Protein AF-A0A261Y678-F1 (afdb_monomer_lite)

pLDDT: mean 72.82, std 16.95, range [37.84, 97.88]

Secondary structure (DSSP, 8-state):
------PPP-------S--------------TTGGG-------------TTS-HHHHHHHHHHHHHHHHHHHHS------------PPPTT--HHHHHHHHHHHHHHHHHHHHHHHS-HHHHHHHHHHHHHHHHHHHHHHHHHHHHTT-GGG------TT-S---PPP---PPP-SS----HHHHHHHHHHHTSS---------THHHHHHHHHHHHHHHHHHS-HHHHHHHHHHHHHHHHHHHHHHHHHHHHTT--SS--

Structure (mmCIF, N/CA/C/O backbone):
data_AF-A0A261Y678-F1
#
_entry.id   AF-A0A261Y678-F1
#
loop_
_atom_site.group_PDB
_atom_site.id
_atom_site.type_symbol
_atom_site.label_atom_id
_atom_site.label_alt_id
_atom_site.label_comp_id
_atom_site.label_asym_id
_atom_site.label_entity_id
_atom_site.label_seq_id
_atom_site.pdbx_PDB_ins_code
_atom_site.Cartn_x
_atom_site.Cartn_y
_atom_site.Cartn_z
_atom_site.occupancy
_atom_site.B_iso_or_equiv
_atom_site.auth_seq_id
_atom_site.auth_comp_id
_atom_site.auth_asym_id
_atom_site.auth_atom_id
_atom_site.pdbx_PDB_model_num
ATOM 1 N N . MET A 1 1 ? 50.764 5.837 34.812 1.00 48.56 1 MET A N 1
ATOM 2 C CA . MET A 1 1 ? 49.370 6.069 34.380 1.00 48.56 1 MET A CA 1
ATOM 3 C C . MET A 1 1 ? 49.358 6.025 32.864 1.00 48.56 1 MET A C 1
ATOM 5 O O . MET A 1 1 ? 49.834 6.955 32.230 1.00 48.56 1 MET A O 1
ATOM 9 N N . SER A 1 2 ? 48.964 4.885 32.302 1.00 45.22 2 SER A N 1
ATOM 10 C CA . SER A 1 2 ? 49.090 4.592 30.871 1.00 45.22 2 SER A CA 1
ATOM 11 C C . SER A 1 2 ? 47.796 4.972 30.156 1.00 45.22 2 SER A C 1
ATOM 13 O O . SER A 1 2 ? 46.748 4.384 30.416 1.00 45.22 2 SER A O 1
ATOM 15 N N . HIS A 1 3 ? 47.854 5.981 29.288 1.00 50.38 3 HIS A N 1
ATOM 16 C CA . HIS A 1 3 ? 46.713 6.416 28.487 1.00 50.38 3 HIS A CA 1
ATOM 17 C C . HIS A 1 3 ? 46.621 5.574 27.212 1.00 50.38 3 HIS A C 1
ATOM 19 O O . HIS A 1 3 ? 47.388 5.761 26.271 1.00 50.38 3 HIS A O 1
ATOM 25 N N . HIS A 1 4 ? 45.673 4.640 27.182 1.00 51.22 4 HIS A N 1
ATOM 26 C CA . HIS A 1 4 ? 45.323 3.895 25.977 1.00 51.22 4 HIS A CA 1
ATOM 27 C C . HIS A 1 4 ? 44.321 4.709 25.147 1.00 51.22 4 HIS A C 1
ATOM 29 O O . HIS A 1 4 ? 43.148 4.823 25.503 1.00 51.22 4 HIS A O 1
ATOM 35 N N . LEU A 1 5 ? 44.799 5.298 24.046 1.00 60.78 5 LEU A N 1
ATOM 36 C CA . LEU A 1 5 ? 43.961 5.912 23.016 1.00 60.78 5 LEU A CA 1
ATOM 37 C C . LEU A 1 5 ? 43.209 4.811 22.257 1.00 60.78 5 LEU A C 1
ATOM 39 O O . LEU A 1 5 ? 43.816 3.976 21.590 1.00 60.78 5 LEU A O 1
ATOM 43 N N . THR A 1 6 ? 41.882 4.821 22.336 1.00 57.56 6 THR A N 1
ATOM 44 C CA . THR A 1 6 ? 41.013 3.963 21.527 1.00 57.56 6 THR A CA 1
ATOM 45 C C . THR A 1 6 ? 40.619 4.717 20.257 1.00 57.56 6 THR A C 1
ATOM 47 O O . THR A 1 6 ? 39.826 5.656 20.291 1.00 57.56 6 THR A O 1
ATOM 50 N N . MET A 1 7 ? 41.198 4.334 19.114 1.00 56.28 7 MET A N 1
ATOM 51 C CA . MET A 1 7 ? 40.733 4.809 17.809 1.00 56.28 7 MET A CA 1
ATOM 52 C C . MET A 1 7 ? 39.457 4.063 17.419 1.00 56.28 7 MET A C 1
ATOM 54 O O . MET A 1 7 ? 39.444 2.840 17.302 1.00 56.28 7 MET A O 1
ATOM 58 N N . THR A 1 8 ? 38.382 4.815 17.207 1.00 62.81 8 THR A N 1
ATOM 59 C CA . THR A 1 8 ? 37.129 4.314 16.639 1.00 62.81 8 THR A CA 1
ATOM 60 C C . THR A 1 8 ? 37.193 4.420 15.111 1.00 62.81 8 THR A C 1
ATOM 62 O O . THR A 1 8 ? 37.472 5.502 14.593 1.00 62.81 8 THR A O 1
ATOM 65 N N . PRO A 1 9 ? 36.961 3.331 14.354 1.00 60.12 9 PRO A N 1
ATOM 66 C CA . PRO A 1 9 ? 36.969 3.395 12.899 1.00 60.12 9 PRO A CA 1
ATOM 67 C C . PRO A 1 9 ? 35.682 4.054 12.387 1.00 60.12 9 PRO A C 1
ATOM 69 O O . PRO A 1 9 ? 34.566 3.615 12.670 1.00 60.12 9 PRO A O 1
ATOM 72 N N . GLN A 1 10 ? 35.851 5.124 11.616 1.00 59.84 10 GLN A N 1
ATOM 73 C CA . GLN A 1 10 ? 34.780 5.867 10.964 1.00 59.84 10 GLN A CA 1
ATOM 74 C C . GLN A 1 10 ? 34.391 5.163 9.655 1.00 59.84 10 GLN A C 1
ATOM 76 O O . GLN A 1 10 ? 35.185 5.082 8.721 1.00 59.84 10 GLN A O 1
ATOM 81 N N . LEU A 1 11 ? 33.170 4.624 9.593 1.00 56.47 11 LEU A N 1
ATOM 82 C CA . LEU A 1 11 ? 32.655 3.936 8.404 1.00 56.47 11 LEU A CA 1
ATOM 83 C C . LEU A 1 11 ? 32.330 4.927 7.267 1.00 56.47 11 LEU A C 1
ATOM 85 O O . LEU A 1 11 ? 31.726 5.974 7.528 1.00 56.47 11 LEU A O 1
ATOM 89 N N . PRO A 1 12 ? 32.657 4.596 6.002 1.00 57.16 12 PRO A N 1
ATOM 90 C CA . PRO A 1 12 ? 32.378 5.454 4.857 1.00 57.16 12 PRO A CA 1
ATOM 91 C C . PRO A 1 12 ? 30.881 5.495 4.521 1.00 57.16 12 PRO A C 1
ATOM 93 O O . PRO A 1 12 ? 30.232 4.490 4.228 1.00 57.16 12 PRO A O 1
ATOM 96 N N . SER A 1 13 ? 30.332 6.705 4.518 1.00 60.12 13 SER A N 1
ATOM 97 C CA . SER A 1 13 ? 28.948 7.034 4.189 1.00 60.12 13 SER A CA 1
ATOM 98 C C . SER A 1 13 ? 28.743 7.203 2.680 1.00 60.12 13 SER A C 1
ATOM 100 O O . SER A 1 13 ? 28.413 8.290 2.221 1.00 60.12 13 SER A O 1
ATOM 102 N N . ASN A 1 14 ? 28.929 6.156 1.869 1.00 59.00 14 ASN A N 1
ATOM 103 C CA . ASN A 1 14 ? 28.540 6.243 0.452 1.00 59.00 14 ASN A CA 1
ATOM 104 C C . ASN A 1 14 ? 28.327 4.880 -0.225 1.00 59.00 14 ASN A C 1
ATOM 106 O O . ASN A 1 14 ? 29.131 4.425 -1.028 1.00 59.00 14 ASN A O 1
ATOM 110 N N . ILE A 1 15 ? 27.188 4.242 0.055 1.00 52.12 15 ILE A N 1
ATOM 111 C CA . ILE A 1 15 ? 26.684 3.103 -0.731 1.00 52.12 15 ILE A CA 1
ATOM 112 C C . ILE A 1 15 ? 25.208 3.376 -1.047 1.00 52.12 15 ILE A C 1
ATOM 114 O O . ILE A 1 15 ? 24.303 2.912 -0.362 1.00 52.12 15 ILE A O 1
ATOM 118 N N . SER A 1 16 ? 24.938 4.228 -2.041 1.00 52.03 16 SER A N 1
ATOM 119 C CA . SER A 1 16 ? 23.560 4.515 -2.483 1.00 52.03 16 SER A CA 1
ATOM 120 C C . SER A 1 16 ? 23.440 4.793 -3.989 1.00 52.03 16 SER A C 1
ATOM 122 O O . SER A 1 16 ? 22.543 5.535 -4.398 1.00 52.03 16 SER A O 1
ATOM 124 N N . GLN A 1 17 ? 24.315 4.236 -4.835 1.00 51.34 17 GLN A N 1
ATOM 125 C CA . GLN A 1 17 ? 24.257 4.520 -6.281 1.00 51.34 17 GLN A CA 1
ATOM 126 C C . GLN A 1 17 ? 24.159 3.320 -7.228 1.00 51.34 17 GLN A C 1
ATOM 128 O O . GLN A 1 17 ? 24.017 3.540 -8.425 1.00 51.34 17 GLN A O 1
ATOM 133 N N . TYR A 1 18 ? 24.074 2.080 -6.743 1.00 54.44 18 TYR A N 1
ATOM 134 C CA . TYR A 1 18 ? 23.869 0.933 -7.634 1.00 54.44 18 TYR A CA 1
ATOM 135 C C . TYR A 1 18 ? 22.775 0.003 -7.112 1.00 54.44 18 TYR A C 1
ATOM 137 O O . TYR A 1 18 ? 23.016 -0.873 -6.293 1.00 54.44 18 TYR A O 1
ATOM 145 N N . LEU A 1 19 ? 21.549 0.202 -7.603 1.00 48.16 19 LEU A N 1
ATOM 146 C CA . LEU A 1 19 ? 20.495 -0.813 -7.557 1.00 48.16 19 LEU A CA 1
ATOM 147 C C . LEU A 1 19 ? 19.961 -1.029 -8.978 1.00 48.16 19 LEU A C 1
ATOM 149 O O . LEU A 1 19 ? 19.425 -0.086 -9.572 1.00 48.16 19 LEU A O 1
ATOM 153 N N . PRO A 1 20 ? 20.078 -2.241 -9.544 1.00 53.91 20 PRO A N 1
ATOM 154 C CA . PRO A 1 20 ? 19.487 -2.560 -10.833 1.00 53.91 20 PRO A CA 1
ATOM 155 C C . PRO A 1 20 ? 17.956 -2.656 -10.733 1.00 53.91 20 PRO A C 1
ATOM 157 O O . PRO A 1 20 ? 17.383 -3.204 -9.792 1.00 53.91 20 PRO A O 1
ATOM 160 N N . ALA A 1 21 ? 17.270 -2.131 -11.749 1.00 54.94 21 ALA A N 1
ATOM 161 C CA . ALA A 1 21 ? 15.818 -2.186 -11.870 1.00 54.94 21 ALA A CA 1
ATOM 162 C C . ALA A 1 21 ? 15.333 -3.632 -12.093 1.00 54.94 21 ALA A C 1
ATOM 164 O O . ALA A 1 21 ? 15.370 -4.151 -13.212 1.00 54.94 21 ALA A O 1
ATOM 165 N N . ARG A 1 22 ? 14.828 -4.282 -11.037 1.00 48.97 22 ARG A N 1
ATOM 166 C CA . ARG A 1 22 ? 14.197 -5.605 -11.136 1.00 48.97 22 ARG A CA 1
ATOM 167 C C . ARG A 1 22 ? 12.845 -5.549 -11.842 1.00 48.97 22 ARG A C 1
ATOM 169 O O . ARG A 1 22 ? 11.916 -4.839 -11.452 1.00 48.97 22 ARG A O 1
ATOM 176 N N . LYS A 1 23 ? 12.741 -6.356 -12.898 1.00 52.62 23 LYS A N 1
ATOM 177 C CA . LYS A 1 23 ? 11.506 -6.685 -13.611 1.00 52.62 23 LYS A CA 1
ATOM 178 C C . LYS A 1 23 ? 10.582 -7.439 -12.651 1.00 52.62 23 LYS A C 1
ATOM 180 O O . LYS A 1 23 ? 10.912 -8.530 -12.210 1.00 52.62 23 LYS A O 1
ATOM 185 N N . ARG A 1 24 ? 9.406 -6.877 -12.375 1.00 45.16 24 ARG A N 1
ATOM 186 C CA . ARG A 1 24 ? 8.291 -7.604 -11.758 1.00 45.16 24 ARG A CA 1
ATOM 187 C C . ARG A 1 24 ? 7.809 -8.689 -12.728 1.00 45.16 24 ARG A C 1
ATOM 189 O O . ARG A 1 24 ? 7.097 -8.376 -13.680 1.00 45.16 24 ARG A O 1
ATOM 196 N N . SER A 1 25 ? 8.203 -9.939 -12.508 1.00 45.47 25 SER A N 1
ATOM 197 C CA . SER A 1 25 ? 7.480 -11.105 -13.014 1.00 45.47 25 SER A CA 1
ATOM 198 C C . SER A 1 25 ? 6.186 -11.222 -12.207 1.00 45.47 25 SER A C 1
ATOM 200 O O . SER A 1 25 ? 6.165 -11.648 -11.057 1.00 45.47 25 SER A O 1
ATOM 202 N N . GLY A 1 26 ? 5.093 -10.732 -12.788 1.00 45.06 26 GLY A N 1
ATOM 203 C CA . GLY A 1 26 ? 3.760 -10.918 -12.235 1.00 45.06 26 GLY A CA 1
ATOM 204 C C . GLY A 1 26 ? 3.298 -12.349 -12.473 1.00 45.06 26 GLY A C 1
ATOM 205 O O . GLY A 1 26 ? 2.701 -12.624 -13.506 1.00 45.06 26 GLY A O 1
ATOM 206 N N . LEU A 1 27 ? 3.547 -13.239 -11.514 1.00 44.06 27 LEU A N 1
ATOM 207 C CA . LEU A 1 27 ? 2.652 -14.368 -11.279 1.00 44.06 27 LEU A CA 1
ATOM 208 C C . LEU A 1 27 ? 1.418 -13.798 -10.581 1.00 44.06 27 LEU A C 1
ATOM 210 O O . LEU A 1 27 ? 1.431 -13.449 -9.400 1.00 44.06 27 LEU A O 1
ATOM 214 N N . ILE A 1 28 ? 0.381 -13.583 -11.383 1.00 49.12 28 ILE A N 1
ATOM 215 C CA . ILE A 1 28 ? -0.939 -13.177 -10.927 1.00 49.12 28 ILE A CA 1
ATOM 216 C C . ILE A 1 28 ? -1.566 -14.431 -10.317 1.00 49.12 28 ILE A C 1
ATOM 218 O O . ILE A 1 28 ? -2.063 -15.285 -11.045 1.00 49.12 28 ILE A O 1
ATOM 222 N N . ASN A 1 29 ? -1.538 -14.552 -8.989 1.00 48.31 29 ASN A N 1
ATOM 223 C CA . ASN A 1 29 ? -2.485 -15.420 -8.298 1.00 48.31 29 ASN A CA 1
ATOM 224 C C . ASN A 1 29 ? -3.867 -14.786 -8.475 1.00 48.31 29 ASN A C 1
ATOM 226 O O . ASN A 1 29 ? -4.210 -13.800 -7.822 1.00 48.31 29 ASN A O 1
ATOM 230 N N . VAL A 1 30 ? -4.606 -15.296 -9.458 1.00 49.00 30 VAL A N 1
ATOM 231 C CA . VAL A 1 30 ? -6.008 -14.963 -9.685 1.00 49.00 30 VAL A CA 1
ATOM 232 C C . VAL A 1 30 ? -6.797 -15.676 -8.596 1.00 49.00 30 VAL A C 1
ATOM 234 O O . VAL A 1 30 ? -7.039 -16.874 -8.688 1.00 49.00 30 VAL A O 1
ATOM 237 N N . ASP A 1 31 ? -7.177 -14.945 -7.550 1.00 49.53 31 ASP A N 1
ATOM 238 C CA . ASP A 1 31 ? -8.191 -15.409 -6.607 1.00 49.53 31 ASP A CA 1
ATOM 239 C C . ASP A 1 31 ? -9.485 -15.714 -7.389 1.00 49.53 31 ASP A C 1
ATOM 241 O O . ASP A 1 31 ? -10.075 -14.787 -7.960 1.00 49.53 31 ASP A O 1
ATOM 245 N N . PRO A 1 32 ? -9.999 -16.960 -7.397 1.00 56.69 32 PRO A N 1
ATOM 246 C CA . PRO A 1 32 ? -11.231 -17.298 -8.118 1.00 56.69 32 PRO A CA 1
ATOM 247 C C . PRO A 1 32 ? -12.484 -16.619 -7.528 1.00 56.69 32 PRO A C 1
ATOM 249 O O . PRO A 1 32 ? -13.538 -16.614 -8.154 1.00 56.69 32 PRO A O 1
ATOM 252 N N . ASN A 1 33 ? -12.368 -15.967 -6.363 1.00 48.25 33 ASN A N 1
ATOM 253 C CA . ASN A 1 33 ? -13.437 -15.187 -5.730 1.00 48.25 33 ASN A CA 1
ATOM 254 C C . ASN A 1 33 ? -13.364 -13.667 -5.985 1.00 48.25 33 ASN A C 1
ATOM 256 O O . ASN A 1 33 ? -14.245 -12.926 -5.542 1.00 48.25 33 ASN A O 1
ATOM 260 N N . ALA A 1 34 ? -12.363 -13.167 -6.720 1.00 46.09 34 ALA A N 1
ATOM 261 C CA . ALA A 1 34 ? -12.279 -11.743 -7.073 1.00 46.09 34 ALA A CA 1
ATOM 262 C C . ALA A 1 34 ? -13.207 -11.343 -8.243 1.00 46.09 34 ALA A C 1
ATOM 264 O O . ALA A 1 34 ? -13.416 -10.153 -8.490 1.00 46.09 34 ALA A O 1
ATOM 265 N N . ALA A 1 35 ? -13.820 -12.315 -8.928 1.00 46.62 35 ALA A N 1
ATOM 266 C CA . ALA A 1 35 ? -14.634 -12.110 -10.129 1.00 46.62 35 ALA A CA 1
ATOM 267 C C . ALA A 1 35 ? -16.015 -11.455 -9.897 1.00 46.62 35 ALA A C 1
ATOM 269 O O . ALA A 1 35 ? -16.720 -11.179 -10.861 1.00 46.62 35 ALA A O 1
ATOM 270 N N . GLN A 1 36 ? -16.423 -11.155 -8.655 1.00 49.84 36 GLN A N 1
ATOM 271 C CA . GLN A 1 36 ? -17.771 -10.620 -8.378 1.00 49.84 36 GLN A CA 1
ATOM 272 C C . GLN A 1 36 ? -17.831 -9.152 -7.914 1.00 49.84 36 GLN A C 1
ATOM 274 O O . GLN A 1 36 ? -18.905 -8.667 -7.555 1.00 49.84 36 GLN A O 1
ATOM 279 N N . LYS A 1 37 ? -16.722 -8.392 -7.920 1.00 47.94 37 LYS A N 1
ATOM 280 C CA . LYS A 1 37 ? -16.728 -6.986 -7.442 1.00 47.94 37 LYS A CA 1
ATOM 281 C C . LYS A 1 37 ? -16.141 -5.941 -8.389 1.00 47.94 37 LYS A C 1
ATOM 283 O O . LYS A 1 37 ? -15.769 -4.857 -7.949 1.00 47.94 37 LYS A O 1
ATOM 288 N N . THR A 1 38 ? -16.198 -6.180 -9.693 1.00 46.47 38 THR A N 1
ATOM 289 C CA . THR A 1 38 ? -16.230 -5.090 -10.678 1.00 46.47 38 THR A CA 1
ATOM 290 C C . THR A 1 38 ? -17.615 -5.011 -11.307 1.00 46.47 38 THR A C 1
ATOM 292 O O . THR A 1 38 ? -17.773 -5.166 -12.512 1.00 46.47 38 THR A O 1
ATOM 295 N N . LYS A 1 39 ? -18.629 -4.662 -10.503 1.00 46.31 39 LYS A N 1
ATOM 296 C CA . LYS A 1 39 ? -19.674 -3.769 -11.021 1.00 46.31 39 LYS A CA 1
ATOM 297 C C . LYS A 1 39 ? -18.998 -2.418 -11.257 1.00 46.31 39 LYS A C 1
ATOM 299 O O . LYS A 1 39 ? -19.110 -1.496 -10.447 1.00 46.31 39 LYS A O 1
ATOM 304 N N . ALA A 1 40 ? -18.206 -2.349 -12.331 1.00 43.53 40 ALA A N 1
ATOM 305 C CA . ALA A 1 40 ? -18.013 -1.107 -13.046 1.00 43.53 40 ALA A CA 1
ATOM 306 C C . ALA A 1 40 ? -19.430 -0.601 -13.279 1.00 43.53 40 ALA A C 1
ATOM 308 O O . ALA A 1 40 ? -20.277 -1.311 -13.813 1.00 43.53 40 ALA A O 1
ATOM 309 N N . GLN A 1 41 ? -19.729 0.532 -12.663 1.00 49.59 41 GLN A N 1
ATOM 310 C CA . GLN A 1 41 ? -21.029 1.139 -12.798 1.00 49.59 41 GLN A CA 1
ATOM 311 C C . GLN A 1 41 ? -21.193 1.421 -14.288 1.00 49.59 41 GLN A C 1
ATOM 313 O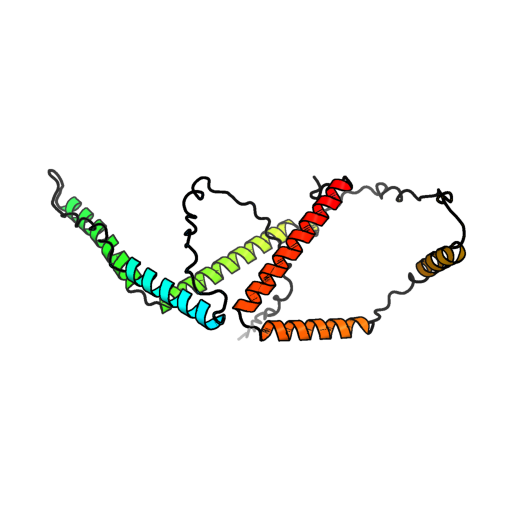 O . GLN A 1 41 ? -20.451 2.246 -14.822 1.00 49.59 41 GLN A O 1
ATOM 318 N N . ASP A 1 42 ? -22.135 0.731 -14.925 1.00 47.59 42 ASP A N 1
ATOM 319 C CA . ASP A 1 42 ? -22.816 1.201 -16.124 1.00 47.59 42 ASP A CA 1
ATOM 320 C C . ASP A 1 42 ? -23.431 2.559 -15.768 1.00 47.59 42 ASP A C 1
ATOM 322 O O . ASP A 1 42 ? -24.576 2.688 -15.336 1.00 47.59 42 ASP A O 1
ATOM 326 N N . LEU A 1 43 ? -22.595 3.593 -15.799 1.00 57.72 43 LEU A N 1
ATOM 327 C CA . LEU A 1 43 ? -23.020 4.971 -15.727 1.00 57.72 43 LEU A CA 1
ATOM 328 C C . LEU A 1 43 ? -23.483 5.286 -17.136 1.00 57.72 43 LEU A C 1
ATOM 330 O O . LEU A 1 43 ? -22.665 5.518 -18.026 1.00 57.72 43 LEU A O 1
ATOM 334 N N . ALA A 1 44 ? -24.800 5.252 -17.330 1.00 58.72 44 ALA A N 1
ATOM 335 C CA . ALA A 1 44 ? -25.416 5.843 -18.503 1.00 58.72 44 ALA A CA 1
ATOM 336 C C . ALA A 1 44 ? -24.790 7.236 -18.717 1.00 58.72 44 ALA A C 1
ATOM 338 O O . ALA A 1 44 ? -24.687 8.006 -17.751 1.00 58.72 44 ALA A O 1
ATOM 339 N N . PRO A 1 45 ? -24.298 7.552 -19.926 1.00 57.66 45 PRO A N 1
ATOM 340 C CA . PRO A 1 45 ? -23.677 8.838 -20.181 1.00 57.66 45 PRO A CA 1
ATOM 341 C C . PRO A 1 45 ? -24.705 9.930 -19.894 1.00 57.66 45 PRO A C 1
ATOM 343 O O . PRO A 1 45 ? -25.762 9.973 -20.519 1.00 57.66 45 PRO A O 1
ATOM 346 N N . VAL A 1 46 ? -24.397 10.813 -18.942 1.00 58.91 46 VAL A N 1
ATOM 347 C CA . VAL A 1 46 ? -25.175 12.037 -18.749 1.00 58.91 46 VAL A CA 1
ATOM 348 C C . VAL A 1 46 ? -25.112 12.787 -20.074 1.00 58.91 46 VAL A C 1
ATOM 350 O O . VAL A 1 46 ? -24.018 13.065 -20.575 1.00 58.91 46 VAL A O 1
ATOM 353 N N . SER A 1 47 ? -26.276 13.049 -20.668 1.00 66.31 47 SER A N 1
ATOM 354 C CA . SER A 1 47 ? -26.447 13.694 -21.970 1.00 66.31 47 SER A CA 1
ATOM 355 C C . SER A 1 47 ? -26.077 15.177 -21.896 1.00 66.31 47 SER A C 1
ATOM 357 O O . SER A 1 47 ? -26.907 16.059 -22.083 1.00 66.31 47 SER A O 1
ATOM 359 N N . VAL A 1 48 ? -24.820 15.474 -21.578 1.00 67.94 48 VAL A N 1
ATOM 360 C CA . VAL A 1 48 ? -24.268 16.816 -21.734 1.00 67.94 48 VAL A CA 1
ATOM 361 C C . VAL A 1 48 ? -23.920 16.958 -23.209 1.00 67.94 48 VAL A C 1
ATOM 363 O O . VAL A 1 48 ? -23.166 16.130 -23.743 1.00 67.94 48 VAL A O 1
ATOM 366 N N . SER A 1 49 ? -24.503 17.968 -23.861 1.00 76.81 49 SER A N 1
ATOM 367 C CA . SER A 1 49 ? -24.322 18.256 -25.285 1.00 76.81 49 SER A CA 1
ATOM 368 C C . SER A 1 49 ? -22.845 18.136 -25.677 1.00 76.81 49 SER A C 1
ATOM 370 O O . SER A 1 49 ? -21.941 18.556 -24.947 1.00 76.81 49 SER A O 1
ATOM 372 N N . ARG A 1 50 ? -22.574 17.500 -26.826 1.00 75.69 50 ARG A N 1
ATOM 373 C CA . ARG A 1 50 ? -21.191 17.314 -27.310 1.00 75.69 50 ARG A CA 1
ATOM 374 C C . ARG A 1 50 ? -20.466 18.644 -27.533 1.00 75.69 50 ARG A C 1
ATOM 376 O O . ARG A 1 50 ? -19.241 18.646 -27.509 1.00 75.69 50 ARG A O 1
ATOM 383 N N . ASP A 1 51 ? -21.242 19.712 -27.670 1.00 84.50 51 ASP A N 1
ATOM 384 C CA . ASP A 1 51 ? -20.827 21.081 -27.946 1.00 84.50 51 ASP A CA 1
ATOM 385 C C . ASP A 1 51 ? -20.472 21.900 -26.689 1.00 84.50 51 ASP A C 1
ATOM 387 O O . ASP A 1 51 ? -20.024 23.038 -26.769 1.00 84.50 51 ASP A O 1
ATOM 391 N N . ALA A 1 52 ? -20.647 21.336 -25.489 1.00 85.12 52 ALA A N 1
ATOM 392 C CA . ALA A 1 52 ? -20.250 22.028 -24.271 1.00 85.12 52 ALA A CA 1
ATOM 393 C C . ALA A 1 52 ? -18.712 22.056 -24.112 1.00 85.12 52 ALA A C 1
ATOM 395 O O . ALA A 1 52 ? -18.045 21.031 -24.320 1.00 85.12 52 ALA A O 1
ATOM 396 N N . PRO A 1 53 ? -18.126 23.183 -23.664 1.00 89.50 53 PRO A N 1
ATOM 397 C CA . PRO A 1 53 ? -16.694 23.277 -23.416 1.00 89.50 53 PRO A CA 1
ATOM 398 C C . PRO A 1 53 ? -16.258 22.258 -22.358 1.00 89.50 53 PRO A C 1
ATOM 400 O O . PRO A 1 53 ? -16.954 22.000 -21.374 1.00 89.50 53 PRO A O 1
ATOM 403 N N . ARG A 1 54 ? -15.073 21.669 -22.553 1.00 80.75 54 ARG A N 1
ATOM 404 C CA . ARG A 1 54 ? -14.599 20.516 -21.769 1.00 80.75 54 ARG A CA 1
ATOM 405 C C . ARG A 1 54 ? -14.621 20.750 -20.255 1.00 80.75 54 ARG A C 1
ATOM 407 O O . ARG A 1 54 ? -15.071 19.877 -19.522 1.00 80.75 54 ARG A O 1
ATOM 414 N N . GLY A 1 55 ? -14.217 21.940 -19.801 1.00 84.56 55 GLY A N 1
ATOM 415 C CA . GLY A 1 55 ? -14.230 22.292 -18.377 1.00 84.56 55 GLY A CA 1
ATOM 416 C C . GLY A 1 55 ? -15.632 22.291 -17.759 1.00 84.56 55 GLY A C 1
ATOM 417 O O . GLY A 1 55 ? -15.800 21.870 -16.619 1.00 84.56 55 GLY A O 1
ATOM 418 N N . PHE A 1 56 ? -16.654 22.678 -18.527 1.00 88.12 56 PHE A N 1
ATOM 419 C CA . PHE A 1 56 ? -18.045 22.637 -18.075 1.00 88.12 56 PHE A CA 1
ATOM 420 C C . PHE A 1 56 ? -18.562 21.197 -17.963 1.00 88.12 56 PHE A C 1
ATOM 422 O O . PHE A 1 56 ? -19.233 20.849 -16.994 1.00 88.12 56 PHE A O 1
ATOM 429 N N . ARG A 1 57 ? -18.190 20.323 -18.910 1.00 86.19 57 ARG A N 1
ATOM 430 C CA . ARG A 1 57 ? -18.551 18.894 -18.867 1.00 86.19 57 ARG A CA 1
ATOM 431 C C . ARG A 1 57 ? -17.933 18.197 -17.656 1.00 86.19 57 ARG A C 1
ATOM 433 O O . ARG A 1 57 ? -18.631 17.451 -16.972 1.00 86.19 57 ARG A O 1
ATOM 440 N N . ASP A 1 58 ? -16.666 18.484 -17.363 1.00 83.75 58 ASP A N 1
ATOM 441 C CA . ASP A 1 58 ? -15.966 17.938 -16.195 1.00 83.75 58 ASP A CA 1
ATOM 442 C C . ASP A 1 58 ? -16.597 18.438 -14.883 1.00 83.75 58 ASP A C 1
ATOM 444 O O . ASP A 1 58 ? -16.7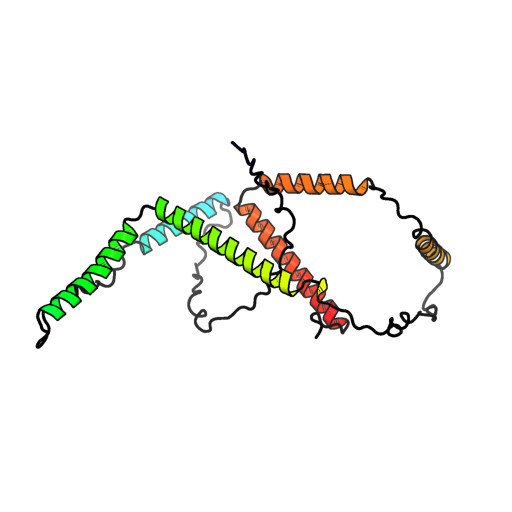99 17.659 -13.949 1.00 83.75 58 ASP A O 1
ATOM 448 N N . LEU A 1 59 ? -16.987 19.716 -14.822 1.00 89.94 59 LEU A N 1
ATOM 449 C CA . LEU A 1 59 ? -17.658 20.297 -13.658 1.00 89.94 59 LEU A CA 1
ATOM 450 C C . LEU A 1 59 ? -19.035 19.663 -13.404 1.00 89.94 59 LEU A C 1
ATOM 452 O O . LEU A 1 59 ? -19.326 19.279 -12.271 1.00 89.94 59 LEU A O 1
ATOM 456 N N . MET A 1 60 ? -19.845 19.466 -14.448 1.00 90.25 60 MET A N 1
ATOM 457 C CA . MET A 1 60 ? -21.142 18.784 -14.341 1.00 90.25 60 MET A CA 1
ATOM 458 C C . MET A 1 60 ? -20.988 17.320 -13.894 1.00 90.25 60 MET A C 1
ATOM 460 O O . MET A 1 60 ? -21.766 16.816 -13.080 1.00 90.25 60 MET A O 1
ATOM 464 N N . GLN A 1 61 ? -19.950 16.621 -14.361 1.00 88.25 61 GLN A N 1
ATOM 465 C CA . GLN A 1 61 ? -19.643 15.267 -13.885 1.00 88.25 61 GLN A CA 1
ATOM 466 C C . GLN A 1 61 ? -19.234 15.256 -12.407 1.00 88.25 61 GLN A C 1
ATOM 468 O O . GLN A 1 61 ? -19.656 14.385 -11.650 1.00 88.25 61 GLN A O 1
ATOM 473 N N . LEU A 1 62 ? -18.450 16.237 -11.957 1.00 85.88 62 LEU A N 1
ATOM 474 C CA . LEU A 1 62 ? -18.080 16.353 -10.546 1.00 85.88 62 LEU A CA 1
ATOM 475 C C . LEU A 1 62 ? -19.289 16.658 -9.653 1.00 85.88 62 LEU A C 1
ATOM 477 O O . LEU A 1 62 ? -19.406 16.054 -8.585 1.00 85.88 62 LEU A O 1
ATOM 481 N N . GLN A 1 63 ? -20.198 17.533 -10.092 1.00 88.12 63 GLN A N 1
ATOM 482 C CA . GLN A 1 63 ? -21.443 17.834 -9.375 1.00 88.12 63 GLN A CA 1
ATOM 483 C C . GLN A 1 63 ? -22.335 16.595 -9.255 1.00 88.12 63 GLN A C 1
ATOM 485 O O . GLN A 1 63 ? -22.708 16.220 -8.145 1.00 88.12 63 GLN A O 1
ATOM 490 N N . THR A 1 64 ? -22.572 15.875 -10.355 1.00 86.50 64 THR A N 1
ATOM 491 C CA . THR A 1 64 ? -23.380 14.640 -10.335 1.00 86.50 64 THR A CA 1
ATOM 492 C C . THR A 1 64 ? -22.762 13.547 -9.455 1.00 86.50 64 THR A C 1
ATOM 494 O O . THR A 1 64 ? -23.472 12.848 -8.728 1.00 86.50 64 THR A O 1
ATOM 497 N N . LEU A 1 65 ? -21.431 13.411 -9.442 1.00 85.25 65 LEU A N 1
ATOM 498 C CA . LEU A 1 65 ? -20.738 12.498 -8.529 1.00 85.25 65 LEU A CA 1
ATOM 499 C C . LEU A 1 65 ? -20.873 12.930 -7.063 1.00 85.25 65 LEU A C 1
ATOM 501 O O . LEU A 1 65 ? -21.028 12.072 -6.189 1.00 85.25 65 LEU A O 1
ATOM 505 N N . ALA A 1 66 ? -20.822 14.233 -6.779 1.00 84.81 66 ALA A N 1
ATOM 506 C CA . ALA A 1 66 ? -21.008 14.772 -5.436 1.00 84.81 66 ALA A CA 1
ATOM 507 C C . ALA A 1 66 ? -22.442 14.549 -4.933 1.00 84.81 66 ALA A C 1
ATOM 509 O O . ALA A 1 66 ? -22.619 14.045 -3.822 1.00 84.81 66 ALA A O 1
ATOM 510 N N . GLU A 1 67 ? -23.450 14.817 -5.762 1.00 85.19 67 GLU A N 1
ATOM 511 C CA . GLU A 1 67 ? -24.864 14.563 -5.465 1.00 85.19 67 GLU A CA 1
ATOM 512 C C . GLU A 1 67 ? -25.130 13.074 -5.246 1.00 85.19 67 GLU A C 1
ATOM 514 O O . GLU A 1 67 ? -25.717 12.686 -4.236 1.00 85.19 67 GLU A O 1
ATOM 519 N N . LYS A 1 68 ? -24.610 12.204 -6.120 1.00 80.94 68 LYS A N 1
ATOM 520 C CA . LYS A 1 68 ? -24.720 10.749 -5.951 1.00 80.94 68 LYS A CA 1
ATOM 521 C C . LYS A 1 68 ? -24.044 10.284 -4.663 1.00 80.94 68 LYS A C 1
ATOM 523 O O . LYS A 1 68 ? -24.566 9.412 -3.969 1.00 80.94 68 LYS A O 1
ATOM 528 N N . LYS A 1 69 ? -22.899 10.870 -4.300 1.00 81.44 69 LYS A N 1
ATOM 529 C CA . LYS A 1 69 ? -22.214 10.575 -3.037 1.00 81.44 69 LYS A CA 1
ATOM 530 C C . LYS A 1 69 ? -23.024 11.050 -1.833 1.00 81.44 69 LYS A C 1
ATOM 532 O O . LYS A 1 69 ? -23.070 10.325 -0.849 1.00 81.44 69 LYS A O 1
ATOM 537 N N . GLN A 1 70 ? -23.686 12.202 -1.905 1.00 79.69 70 GLN A N 1
ATOM 538 C CA . GLN A 1 70 ? -24.596 12.671 -0.857 1.00 79.69 70 GLN A CA 1
ATOM 539 C C . GLN A 1 70 ? -25.840 11.780 -0.745 1.00 79.69 70 GLN A C 1
ATOM 541 O O . GLN A 1 70 ? -26.228 11.412 0.360 1.00 79.69 70 GLN A O 1
ATOM 546 N N . GLN A 1 71 ? -26.411 11.338 -1.867 1.00 77.69 71 GLN A N 1
ATOM 547 C CA . GLN A 1 71 ? -27.534 10.396 -1.891 1.00 77.69 71 GLN A CA 1
ATOM 548 C C . GLN A 1 71 ? -27.149 9.016 -1.337 1.00 77.69 71 GLN A C 1
ATOM 550 O O . GLN A 1 71 ? -27.939 8.401 -0.629 1.00 77.69 71 GLN A O 1
ATOM 555 N N . GLN A 1 72 ? -25.924 8.543 -1.591 1.00 69.12 72 GLN A N 1
ATOM 556 C CA . GLN A 1 72 ? -25.394 7.307 -0.998 1.00 69.12 72 GLN A CA 1
ATOM 557 C C . GLN A 1 72 ? -24.930 7.473 0.456 1.00 69.12 72 GLN A C 1
ATOM 559 O O . GLN A 1 72 ? -24.860 6.485 1.187 1.00 69.12 72 GLN A O 1
ATOM 564 N N . ALA A 1 73 ? -24.591 8.698 0.865 1.00 66.12 73 ALA A N 1
ATOM 565 C CA . ALA A 1 73 ? -24.232 9.056 2.233 1.00 66.12 73 ALA A CA 1
ATOM 566 C C . ALA A 1 73 ? -25.447 9.413 3.099 1.00 66.12 73 ALA A C 1
ATOM 568 O O . ALA A 1 73 ? -25.276 9.542 4.313 1.00 66.12 73 ALA A O 1
ATOM 569 N N . LYS A 1 74 ? -26.666 9.498 2.532 1.00 63.00 74 LYS A N 1
ATOM 570 C CA . LYS A 1 74 ? -27.885 9.333 3.334 1.00 63.00 74 LYS A CA 1
ATOM 571 C C . LYS A 1 74 ? -27.707 8.023 4.100 1.00 63.00 74 LYS A C 1
ATOM 573 O O . LYS A 1 74 ? -27.408 7.005 3.467 1.00 63.00 74 LYS A O 1
ATOM 578 N N . PRO A 1 75 ? -27.760 8.047 5.441 1.00 57.91 75 PRO A N 1
ATOM 579 C CA . PRO A 1 75 ? -27.359 6.912 6.244 1.00 57.91 75 PRO A CA 1
ATOM 580 C C . PRO A 1 75 ? -28.267 5.745 5.880 1.00 57.91 75 PRO A C 1
ATOM 582 O O . PRO A 1 75 ? -29.419 5.692 6.299 1.00 57.91 75 PRO A O 1
ATOM 585 N N . LYS A 1 76 ? -27.750 4.786 5.101 1.00 61.59 76 LYS A N 1
ATOM 586 C CA . LYS A 1 76 ? -28.312 3.440 5.125 1.00 61.59 76 LYS A CA 1
ATOM 587 C C . LYS A 1 76 ? -28.375 3.074 6.607 1.00 61.59 76 LYS A C 1
ATOM 589 O O . LYS A 1 76 ? -27.347 3.277 7.272 1.00 61.59 76 LYS A O 1
ATOM 594 N N . PRO A 1 77 ? -29.523 2.618 7.140 1.00 54.00 77 PRO A N 1
ATOM 595 C CA . PRO A 1 77 ? -29.584 2.176 8.521 1.00 54.00 77 PRO A CA 1
ATOM 596 C C . PRO A 1 77 ? -28.446 1.175 8.677 1.00 54.00 77 PRO A C 1
ATOM 598 O O . PRO A 1 77 ? -28.405 0.149 7.993 1.00 54.00 77 PRO A O 1
ATOM 601 N N . LYS A 1 78 ? -27.425 1.546 9.461 1.00 59.47 78 LYS A N 1
ATOM 602 C CA . LYS A 1 78 ? -26.370 0.598 9.813 1.00 59.47 78 LYS A CA 1
ATOM 603 C C . LYS A 1 78 ? -27.132 -0.594 10.385 1.00 59.47 78 LYS A C 1
ATOM 605 O O . LYS A 1 78 ? -28.037 -0.326 11.178 1.00 59.47 78 LYS A O 1
ATOM 610 N N . PRO A 1 79 ? -26.831 -1.848 9.992 1.00 55.22 79 PRO A N 1
ATOM 611 C CA . PRO A 1 79 ? -27.426 -2.985 10.676 1.00 55.22 79 PRO A CA 1
ATOM 612 C C . PRO A 1 79 ? -27.192 -2.708 12.152 1.00 55.22 79 PRO A C 1
ATOM 614 O O . PRO A 1 79 ? -26.040 -2.480 12.543 1.00 55.22 79 PRO A O 1
ATOM 617 N N . SER A 1 80 ? -28.281 -2.529 12.902 1.00 59.44 80 SER A N 1
ATOM 618 C CA . SER A 1 80 ? -28.236 -2.242 14.325 1.00 59.44 80 SER A CA 1
ATOM 619 C C . SER A 1 80 ? -27.292 -3.285 14.882 1.00 59.44 80 SER A C 1
ATOM 621 O O . SER A 1 80 ? -27.598 -4.477 14.813 1.00 59.44 80 SER A O 1
ATOM 623 N N . LYS A 1 81 ? -26.087 -2.868 15.290 1.00 62.31 81 LYS A N 1
ATOM 624 C CA . LYS A 1 81 ? -25.206 -3.752 16.037 1.00 62.31 81 LYS A CA 1
ATOM 625 C C . LYS A 1 81 ? -26.061 -4.117 17.223 1.00 62.31 81 LYS A C 1
ATOM 627 O O . LYS A 1 81 ? -26.350 -3.229 18.017 1.00 62.31 81 LYS A O 1
ATOM 632 N N . GLN A 1 82 ? -26.573 -5.344 17.213 1.00 61.47 82 GLN A N 1
ATOM 633 C CA . GLN A 1 82 ? -27.416 -5.856 18.269 1.00 61.47 82 GLN A CA 1
ATOM 634 C C . GLN A 1 82 ? -26.647 -5.540 19.539 1.00 61.47 82 GLN A C 1
ATOM 636 O O . GLN A 1 82 ? -25.503 -5.974 19.692 1.00 61.47 82 GLN A O 1
ATOM 641 N N . GLU A 1 83 ? -27.200 -4.653 20.359 1.00 68.56 83 GLU A N 1
ATOM 642 C CA . GLU A 1 83 ? -26.723 -4.493 21.714 1.00 68.56 83 GLU A CA 1
ATOM 643 C C . GLU A 1 83 ? -27.015 -5.841 22.347 1.00 68.56 83 GLU A C 1
ATOM 645 O O . GLU A 1 83 ? -28.147 -6.172 22.686 1.00 68.56 83 GLU A O 1
ATOM 650 N N . THR A 1 84 ? -25.997 -6.686 22.322 1.00 73.69 84 THR A N 1
ATOM 651 C CA . THR A 1 84 ? -25.906 -7.930 23.056 1.00 73.69 84 THR A CA 1
ATOM 652 C C . THR A 1 84 ? -26.285 -7.590 24.482 1.00 73.69 84 THR A C 1
ATOM 654 O O . THR A 1 84 ? -25.540 -6.938 25.213 1.00 73.69 84 THR A O 1
ATOM 657 N N . LYS A 1 85 ? -27.517 -7.939 24.849 1.00 79.38 85 LYS A N 1
ATOM 658 C CA . LYS A 1 85 ? -27.972 -7.822 26.224 1.00 79.38 85 LYS A CA 1
ATOM 659 C C . LYS A 1 85 ? -27.079 -8.753 27.033 1.00 79.38 85 LYS A C 1
ATOM 661 O O . LYS A 1 85 ? -27.110 -9.971 26.855 1.00 79.38 85 LYS A O 1
ATOM 666 N N . LEU A 1 86 ? -26.202 -8.161 27.836 1.00 85.38 86 LEU A N 1
ATOM 667 C CA . LEU A 1 86 ? -25.286 -8.868 28.721 1.00 85.38 86 LEU A CA 1
ATOM 668 C C . LEU A 1 86 ? -26.082 -9.385 29.920 1.00 85.38 86 LEU A C 1
ATOM 670 O O . LEU A 1 86 ? -26.005 -8.854 31.020 1.00 85.38 86 LEU A O 1
ATOM 674 N N . GLU A 1 87 ? -26.894 -10.407 29.673 1.00 93.94 87 GLU A N 1
ATOM 675 C CA . GLU A 1 87 ? -27.641 -11.132 30.695 1.00 93.94 87 GLU A CA 1
ATOM 676 C C . GLU A 1 87 ? -26.849 -12.375 31.117 1.00 93.94 87 GLU A C 1
ATOM 678 O O . GLU A 1 87 ? -26.130 -12.980 30.306 1.00 93.94 87 GLU A O 1
ATOM 683 N N . ILE A 1 88 ? -26.952 -12.739 32.397 1.00 95.25 88 ILE A N 1
ATOM 684 C CA . ILE A 1 88 ? -26.334 -13.947 32.958 1.00 95.25 88 ILE A CA 1
ATOM 685 C C . ILE A 1 88 ? -27.021 -15.159 32.327 1.00 95.25 88 ILE A C 1
ATOM 687 O O . ILE A 1 88 ? -28.247 -15.270 32.353 1.00 95.25 88 ILE A O 1
ATOM 691 N N . ARG A 1 89 ? -26.240 -16.072 31.741 1.00 93.62 89 ARG A N 1
ATOM 692 C CA . ARG A 1 89 ? -26.797 -17.299 31.159 1.00 93.62 89 ARG A CA 1
ATOM 693 C C . ARG A 1 89 ? -27.210 -18.270 32.271 1.00 93.62 89 ARG A C 1
ATOM 695 O O . ARG A 1 89 ? -26.548 -18.321 33.309 1.00 93.62 89 ARG A O 1
ATOM 702 N N . PRO A 1 90 ? -28.264 -19.079 32.069 1.00 96.19 90 PRO A N 1
ATOM 703 C CA . PRO A 1 90 ? -28.648 -20.087 33.051 1.00 96.19 90 PRO A CA 1
ATOM 704 C C . PRO A 1 90 ? -27.481 -21.061 33.280 1.00 96.19 90 PRO A C 1
ATOM 706 O O . PRO A 1 90 ? -26.945 -21.628 32.330 1.00 96.19 90 PRO A O 1
ATOM 709 N N . GLY A 1 91 ? -27.062 -21.215 34.539 1.00 96.31 91 GLY A N 1
ATOM 710 C CA . GLY A 1 91 ? -25.936 -22.074 34.932 1.00 96.31 91 GLY A CA 1
ATOM 711 C C . GLY A 1 91 ? -24.539 -21.444 34.813 1.00 96.31 91 GLY A C 1
ATOM 712 O O . GLY A 1 91 ? -23.554 -22.094 35.160 1.00 96.31 91 GLY A O 1
ATOM 713 N N . GLU A 1 92 ? -24.419 -20.192 34.361 1.00 96.06 92 GLU A N 1
ATOM 714 C CA . GLU A 1 92 ? -23.139 -19.473 34.324 1.00 96.06 92 GLU A CA 1
ATOM 715 C C . GLU A 1 92 ? -22.741 -19.003 35.732 1.00 96.06 92 GLU A C 1
ATOM 717 O O . GLU A 1 92 ? -23.546 -18.436 36.475 1.00 96.06 92 GLU A O 1
ATOM 722 N N . ARG A 1 93 ? -21.477 -19.216 36.120 1.00 97.88 93 ARG A N 1
ATOM 723 C CA . ARG A 1 93 ? -20.944 -18.657 37.371 1.00 97.88 93 ARG A CA 1
ATOM 724 C C . ARG A 1 93 ? -20.703 -17.160 37.190 1.00 97.88 93 ARG A C 1
ATOM 726 O O . ARG A 1 93 ? -20.267 -16.720 36.130 1.00 97.88 93 ARG A O 1
ATOM 733 N N . MET A 1 94 ? -20.861 -16.381 38.260 1.00 95.31 94 MET A N 1
ATOM 734 C CA . MET A 1 94 ? -20.697 -14.919 38.202 1.00 95.31 94 MET A CA 1
ATOM 735 C C . MET A 1 94 ? -19.318 -14.474 37.679 1.00 95.31 94 MET A C 1
ATOM 737 O O . MET A 1 94 ? -19.197 -13.478 36.973 1.00 95.31 94 MET A O 1
ATOM 741 N N . LYS A 1 95 ? -18.267 -15.251 37.975 1.00 97.69 95 LYS A N 1
ATOM 742 C CA . LYS A 1 95 ? -16.908 -15.000 37.475 1.00 97.69 95 LYS A CA 1
ATOM 743 C C . LYS A 1 95 ? -16.811 -15.110 35.948 1.00 97.69 95 LYS A C 1
ATOM 745 O O . LYS A 1 95 ? -16.124 -14.303 35.327 1.00 97.69 95 LYS A O 1
ATOM 750 N N . ASP A 1 96 ? -17.485 -16.092 35.355 1.00 96.94 96 ASP A N 1
ATOM 751 C CA . ASP A 1 96 ? -17.470 -16.308 33.906 1.00 96.94 96 ASP A CA 1
ATOM 752 C C . ASP A 1 96 ? -18.294 -15.236 33.186 1.00 96.94 96 ASP A C 1
ATOM 754 O O . ASP A 1 96 ? -17.853 -14.715 32.159 1.00 96.94 96 ASP A O 1
ATOM 758 N N . PHE A 1 97 ? -19.408 -14.813 33.795 1.00 96.62 97 PHE A N 1
ATOM 759 C CA . PHE A 1 97 ? -20.188 -13.670 33.327 1.00 96.62 97 PHE A CA 1
ATOM 760 C C . PHE A 1 97 ? -19.340 -12.393 33.261 1.00 96.62 97 PHE A C 1
ATOM 762 O O . PHE A 1 97 ? -19.269 -11.768 32.205 1.00 96.62 97 PHE A O 1
ATOM 769 N N . HIS A 1 98 ? -18.631 -12.038 34.341 1.00 96.31 98 HIS A N 1
ATOM 770 C CA . HIS A 1 98 ? -17.746 -10.867 34.337 1.00 96.31 98 HIS A CA 1
ATOM 771 C C . HIS A 1 98 ? -16.671 -10.960 33.250 1.00 96.31 98 HIS A C 1
ATOM 773 O O . HIS A 1 98 ? -16.457 -9.995 32.521 1.00 96.31 98 HIS A O 1
ATOM 779 N N . ARG A 1 99 ? -16.060 -12.139 33.060 1.00 96.62 99 ARG A N 1
ATOM 780 C CA . ARG A 1 99 ? -15.066 -12.335 31.996 1.00 96.62 99 ARG A CA 1
ATOM 781 C C . ARG A 1 99 ? -15.656 -12.072 30.607 1.00 96.62 99 ARG A C 1
ATOM 783 O O . ARG A 1 99 ? -15.024 -11.406 29.793 1.00 96.62 99 ARG A O 1
ATOM 790 N N . ARG A 1 100 ? -16.873 -12.554 30.347 1.00 94.38 100 ARG A N 1
ATOM 791 C CA . ARG A 1 100 ? -17.586 -12.336 29.080 1.00 94.38 100 ARG A CA 1
ATOM 792 C C . ARG A 1 100 ? -17.931 -10.861 28.858 1.00 94.38 100 ARG A C 1
ATOM 794 O O . ARG A 1 100 ? -17.762 -10.363 27.747 1.00 94.38 100 ARG A O 1
ATOM 801 N N . VAL A 1 101 ? -18.370 -10.163 29.907 1.00 94.56 101 VAL A N 1
ATOM 802 C CA . VAL A 1 101 ? -18.611 -8.711 29.872 1.00 94.56 101 VAL A CA 1
ATOM 803 C C . VAL A 1 101 ? -17.321 -7.963 29.524 1.00 94.56 101 VAL A C 1
ATOM 805 O O . VAL A 1 101 ? -17.323 -7.129 28.616 1.00 94.56 101 VAL A O 1
ATOM 808 N N . ASP A 1 102 ? -16.210 -8.296 30.183 1.00 94.94 102 ASP A N 1
ATOM 809 C CA . ASP A 1 102 ? -14.914 -7.651 29.963 1.00 94.94 102 ASP A CA 1
ATOM 810 C C . ASP A 1 102 ? -14.379 -7.887 28.548 1.00 94.94 102 ASP A C 1
ATOM 812 O O . ASP A 1 102 ? -13.908 -6.950 27.900 1.00 94.94 102 ASP A O 1
ATOM 816 N N . GLU A 1 103 ? -14.466 -9.119 28.040 1.00 92.94 103 GLU A N 1
ATOM 817 C CA . GLU A 1 103 ? -14.077 -9.469 26.669 1.00 92.94 103 GLU A CA 1
ATOM 818 C C . GLU A 1 103 ? -14.868 -8.641 25.641 1.00 92.94 103 GLU A C 1
ATOM 820 O O . GLU A 1 103 ? -14.285 -8.051 24.726 1.00 92.94 103 GLU A O 1
ATOM 825 N N . GLU A 1 104 ? -16.181 -8.506 25.832 1.00 89.12 104 GLU A N 1
ATOM 826 C CA . GLU A 1 104 ? -17.040 -7.742 24.930 1.00 89.12 104 GLU A CA 1
ATOM 827 C C . GLU A 1 104 ? -16.804 -6.221 25.015 1.00 89.12 104 GLU A C 1
ATOM 829 O O . GLU A 1 104 ? -16.781 -5.513 23.995 1.00 89.12 104 GLU A O 1
ATOM 834 N N . MET A 1 105 ? -16.571 -5.693 26.219 1.00 91.25 105 MET A N 1
ATOM 835 C CA . MET A 1 105 ? -16.223 -4.285 26.407 1.00 91.25 105 MET A CA 1
ATOM 836 C C . MET A 1 105 ? -14.834 -3.960 25.859 1.00 91.25 105 MET A C 1
ATOM 838 O O . MET A 1 105 ? -14.640 -2.884 25.281 1.00 91.25 105 MET A O 1
ATOM 842 N N . LYS A 1 106 ? -13.874 -4.881 25.977 1.00 92.25 106 LYS A N 1
ATOM 843 C CA . LYS A 1 106 ? -12.502 -4.716 25.483 1.00 92.25 106 LYS A CA 1
ATOM 844 C C . LYS A 1 106 ? -12.476 -4.418 23.991 1.00 92.25 106 LYS A C 1
ATOM 846 O O . LYS A 1 106 ? -11.801 -3.474 23.579 1.00 92.25 106 LYS A O 1
ATOM 851 N N . ASP A 1 107 ? -13.255 -5.133 23.187 1.00 86.81 107 ASP A N 1
ATOM 852 C CA . ASP A 1 107 ? -13.313 -4.898 21.742 1.00 86.81 107 ASP A CA 1
ATOM 853 C C . ASP A 1 107 ? -13.905 -3.527 21.396 1.00 86.81 107 ASP A C 1
ATOM 855 O O . ASP A 1 107 ? -13.386 -2.808 20.530 1.00 86.81 107 ASP A O 1
ATOM 859 N N . ARG A 1 108 ? -14.957 -3.103 22.112 1.00 86.94 108 ARG A N 1
ATOM 860 C CA . ARG A 1 108 ? -15.544 -1.762 21.948 1.00 86.94 108 ARG A CA 1
ATOM 861 C C . ARG A 1 108 ? -14.544 -0.672 22.333 1.00 86.94 108 ARG A C 1
ATOM 863 O O . ARG A 1 108 ? -14.367 0.283 21.572 1.00 86.94 108 ARG A O 1
ATOM 870 N N . MET A 1 109 ? -13.848 -0.832 23.457 1.00 89.62 109 MET A N 1
ATOM 871 C CA . MET A 1 109 ? -12.808 0.097 23.906 1.00 89.62 109 MET A CA 1
ATOM 872 C C . MET A 1 109 ? -11.646 0.170 22.915 1.00 89.62 109 MET A C 1
ATOM 874 O O . MET A 1 109 ? -11.242 1.267 22.527 1.00 89.62 109 MET A O 1
ATOM 878 N N . LEU A 1 110 ? -11.144 -0.974 22.436 1.00 88.12 110 LEU A N 1
ATOM 879 C CA . LEU A 1 110 ? -10.079 -1.034 21.434 1.00 88.12 110 LEU A CA 1
ATOM 880 C C . LEU A 1 110 ? -10.488 -0.327 20.140 1.00 88.12 110 LEU A C 1
ATOM 882 O O . LEU A 1 110 ? -9.698 0.438 19.582 1.00 88.12 110 LEU A O 1
ATOM 886 N N . HIS A 1 111 ? -11.721 -0.522 19.670 1.00 85.00 111 HIS A N 1
ATOM 887 C CA . HIS A 1 111 ? -12.228 0.185 18.497 1.00 85.00 111 HIS A CA 1
ATOM 888 C C . HIS A 1 111 ? -12.347 1.697 18.714 1.00 85.00 111 HIS A C 1
ATOM 890 O O . HIS A 1 111 ? -11.973 2.465 17.821 1.00 85.00 111 HIS A O 1
ATOM 896 N N . SER A 1 112 ? -12.821 2.140 19.878 1.00 84.56 112 SER A N 1
ATOM 897 C CA . SER A 1 112 ? -12.885 3.562 20.233 1.00 84.56 112 SER A CA 1
ATOM 898 C C . SER A 1 112 ? -11.490 4.188 20.297 1.00 84.56 112 SER A C 1
ATOM 900 O O . SER A 1 112 ? -11.255 5.217 19.663 1.00 84.56 112 SER A O 1
ATOM 902 N N . LEU A 1 113 ? -10.529 3.512 20.931 1.00 84.81 113 LEU A N 1
ATOM 903 C CA . LEU A 1 113 ? -9.117 3.908 20.968 1.00 84.81 113 LEU A CA 1
ATOM 904 C C . LEU A 1 113 ? -8.484 3.953 19.573 1.00 84.81 113 LEU A C 1
ATOM 906 O O . LEU A 1 113 ? -7.659 4.811 19.274 1.00 84.81 113 LEU A O 1
ATOM 910 N N . GLN A 1 114 ? -8.842 3.031 18.679 1.00 82.50 114 GLN A N 1
ATOM 911 C CA . GLN A 1 114 ? -8.361 3.063 17.298 1.00 82.50 114 GLN A CA 1
ATOM 912 C C . GLN A 1 114 ? -8.943 4.231 16.496 1.00 82.50 114 GLN A C 1
ATOM 914 O O . GLN A 1 114 ? -8.252 4.754 15.621 1.00 82.50 114 GLN A O 1
ATOM 919 N N . ARG A 1 115 ? -10.186 4.639 16.781 1.00 79.19 115 ARG A N 1
ATOM 920 C CA . ARG A 1 115 ? -10.838 5.792 16.142 1.00 79.19 115 ARG A CA 1
ATOM 921 C C . ARG A 1 115 ? -10.336 7.126 16.685 1.00 79.19 115 ARG A C 1
ATOM 923 O O . ARG A 1 115 ? -10.217 8.062 15.903 1.00 79.19 115 ARG A O 1
ATOM 930 N N . SER A 1 116 ? -10.019 7.206 17.976 1.00 76.81 116 SER A N 1
ATOM 931 C CA . SER A 1 116 ? -9.498 8.424 18.606 1.00 76.81 116 SER A CA 1
ATOM 932 C C . SER A 1 116 ? -8.037 8.714 18.250 1.00 76.81 116 SER A C 1
ATOM 934 O O . SER A 1 116 ? -7.575 9.843 18.413 1.00 76.81 116 SER A O 1
ATOM 936 N N . LYS A 1 117 ? -7.300 7.734 17.702 1.00 80.69 117 LYS A N 1
ATOM 937 C CA . LYS A 1 117 ? -5.958 7.972 17.154 1.00 80.69 117 LYS A CA 1
ATOM 938 C C . LYS A 1 117 ? -6.018 9.059 16.089 1.00 80.69 117 LYS A C 1
ATOM 940 O O . LYS A 1 117 ? -6.638 8.897 15.038 1.00 80.69 117 LYS A O 1
ATOM 945 N N . THR A 1 118 ? -5.300 10.148 16.347 1.00 78.94 118 THR A N 1
ATOM 946 C CA . THR A 1 118 ? -5.237 11.285 15.435 1.00 78.94 118 THR A CA 1
ATOM 947 C C . THR A 1 118 ? -4.728 10.856 14.061 1.00 78.94 118 THR A C 1
ATOM 949 O O . THR A 1 118 ? -3.920 9.928 13.903 1.00 78.94 118 THR A O 1
ATOM 952 N N . THR A 1 119 ? -5.183 11.564 13.029 1.00 78.00 119 THR A N 1
ATOM 953 C CA . THR A 1 119 ? -4.761 11.318 11.643 1.00 78.00 119 THR A CA 1
ATOM 954 C C . THR A 1 119 ? -3.235 11.387 11.492 1.00 78.00 119 THR A C 1
ATOM 956 O O . THR A 1 119 ? -2.668 10.649 10.685 1.00 78.00 119 THR A O 1
ATOM 959 N N . SER A 1 120 ? -2.565 12.201 12.316 1.00 81.62 120 SER A N 1
ATOM 960 C CA . SER A 1 120 ? -1.105 12.316 12.400 1.00 81.62 120 SER A CA 1
ATOM 961 C C . SER A 1 120 ? -0.430 11.003 12.815 1.00 81.62 120 SER A C 1
ATOM 963 O O . SER A 1 120 ? 0.438 10.501 12.095 1.00 81.62 120 SER A O 1
ATOM 965 N N . ILE A 1 121 ? -0.886 10.368 13.902 1.00 83.38 121 ILE A N 1
ATOM 966 C CA . ILE A 1 121 ? -0.325 9.093 14.386 1.00 83.38 121 ILE A CA 1
ATOM 967 C C . ILE A 1 121 ? -0.512 7.991 13.336 1.00 83.38 121 ILE A C 1
ATOM 969 O O . ILE A 1 121 ? 0.407 7.217 13.056 1.00 83.38 121 ILE A O 1
ATOM 973 N N . ARG A 1 122 ? -1.679 7.952 12.681 1.00 82.44 122 ARG A N 1
ATOM 974 C CA . ARG A 1 122 ? -1.951 6.989 11.602 1.00 82.44 122 ARG A CA 1
ATOM 975 C C . ARG A 1 122 ? -1.029 7.200 10.398 1.00 82.44 122 ARG A C 1
ATOM 977 O O . ARG A 1 122 ? -0.515 6.228 9.843 1.00 82.44 122 ARG A O 1
ATOM 984 N N . LYS A 1 123 ? -0.782 8.456 10.006 1.00 88.38 123 LYS A N 1
ATOM 985 C CA . LYS A 1 123 ? 0.172 8.805 8.940 1.00 88.38 123 LYS A CA 1
ATOM 986 C C . LYS A 1 123 ? 1.602 8.400 9.313 1.00 88.38 123 LYS A C 1
ATOM 988 O O . LYS A 1 123 ? 2.282 7.810 8.473 1.00 88.38 123 LYS A O 1
ATOM 993 N N . LYS A 1 124 ? 2.033 8.644 10.558 1.00 93.31 124 LYS A N 1
ATOM 994 C CA . LYS A 1 124 ? 3.353 8.237 11.071 1.00 93.31 124 LYS A CA 1
ATOM 995 C C . LYS A 1 124 ? 3.539 6.717 10.998 1.00 93.31 124 LYS A C 1
ATOM 997 O O . LYS A 1 124 ? 4.468 6.265 10.331 1.00 93.31 124 LYS A O 1
ATOM 1002 N N . LYS A 1 125 ? 2.592 5.934 11.534 1.00 90.31 125 LYS A N 1
ATOM 1003 C CA . LYS A 1 125 ? 2.628 4.460 11.475 1.00 90.31 125 LYS A CA 1
ATOM 1004 C C . LYS A 1 125 ? 2.662 3.935 10.036 1.00 90.31 125 LYS A C 1
ATOM 1006 O O . LYS A 1 125 ? 3.448 3.048 9.717 1.00 90.31 125 LYS A O 1
ATOM 1011 N N . ASN A 1 126 ? 1.858 4.503 9.135 1.00 93.31 126 ASN A N 1
ATOM 1012 C CA . ASN A 1 126 ? 1.878 4.114 7.720 1.00 93.31 126 ASN A CA 1
ATOM 1013 C C . ASN A 1 126 ? 3.225 4.427 7.048 1.00 93.31 126 ASN A C 1
ATOM 1015 O O . ASN A 1 126 ? 3.694 3.647 6.217 1.00 93.31 126 ASN A O 1
ATOM 1019 N N . ARG A 1 127 ? 3.860 5.555 7.390 1.00 94.06 127 ARG A N 1
ATOM 1020 C CA . ARG A 1 127 ? 5.195 5.907 6.887 1.00 94.06 127 ARG A CA 1
ATOM 1021 C C . ARG A 1 127 ? 6.247 4.920 7.389 1.00 94.06 127 ARG A C 1
ATOM 1023 O O . ARG A 1 127 ? 7.066 4.471 6.594 1.00 94.06 127 ARG A O 1
ATOM 1030 N N . GLU A 1 128 ? 6.202 4.553 8.664 1.00 94.62 128 GLU A N 1
ATOM 1031 C CA . GLU A 1 128 ? 7.094 3.551 9.261 1.00 94.62 128 GLU A CA 1
ATOM 1032 C C . GLU A 1 128 ? 6.899 2.172 8.625 1.00 94.62 128 GLU A C 1
ATOM 1034 O O . GLU A 1 128 ? 7.868 1.562 8.187 1.00 94.62 128 GLU A O 1
ATOM 1039 N N . GLN A 1 129 ? 5.655 1.725 8.438 1.00 94.81 129 GLN A N 1
ATOM 1040 C CA . GLN A 1 129 ? 5.362 0.472 7.734 1.00 94.81 129 GLN A CA 1
ATOM 1041 C C . GLN A 1 129 ? 5.879 0.472 6.292 1.00 94.81 129 GLN A C 1
ATOM 1043 O O . GLN A 1 129 ? 6.385 -0.544 5.820 1.00 94.81 129 GLN A O 1
ATOM 1048 N N . ARG A 1 130 ? 5.788 1.600 5.574 1.00 93.75 130 ARG A N 1
ATOM 1049 C CA . ARG A 1 130 ? 6.377 1.724 4.230 1.00 93.75 130 ARG A CA 1
ATOM 1050 C C . ARG A 1 130 ? 7.899 1.608 4.267 1.00 93.75 130 ARG A C 1
ATOM 1052 O O . ARG A 1 130 ? 8.447 0.898 3.431 1.00 93.75 130 ARG A O 1
ATOM 1059 N N . LYS A 1 131 ? 8.557 2.245 5.242 1.00 96.62 131 LYS A N 1
ATOM 1060 C CA . LYS A 1 131 ? 10.009 2.124 5.445 1.00 96.62 131 LYS A CA 1
ATOM 1061 C C . LYS A 1 131 ? 10.410 0.680 5.755 1.00 96.62 131 LYS A C 1
ATOM 1063 O O . LYS A 1 131 ? 11.343 0.180 5.146 1.00 96.62 131 LYS A O 1
ATOM 1068 N N . LEU A 1 132 ? 9.683 -0.007 6.638 1.00 92.19 132 LEU A N 1
ATOM 1069 C CA . LEU A 1 132 ? 9.943 -1.412 6.973 1.00 92.19 132 LEU A CA 1
ATOM 1070 C C . LEU A 1 132 ? 9.771 -2.329 5.759 1.00 92.19 132 LEU A C 1
ATOM 1072 O O . LEU A 1 132 ? 10.647 -3.136 5.483 1.00 92.19 132 LEU A O 1
ATOM 1076 N N . LYS A 1 133 ? 8.702 -2.152 4.972 1.00 92.81 133 LYS A N 1
ATOM 1077 C CA . LYS A 1 133 ? 8.505 -2.913 3.726 1.00 92.81 133 LYS A CA 1
ATOM 1078 C C . LYS A 1 133 ? 9.594 -2.642 2.691 1.00 92.81 133 LYS A C 1
ATOM 1080 O O . LYS A 1 133 ? 9.942 -3.542 1.941 1.00 92.81 133 LYS A O 1
ATOM 1085 N N . GLN A 1 134 ? 10.103 -1.414 2.614 1.00 92.06 134 GLN A N 1
ATOM 1086 C CA . GLN A 1 134 ? 11.238 -1.096 1.747 1.00 92.06 134 GLN A CA 1
ATOM 1087 C C . GLN A 1 134 ? 12.514 -1.780 2.236 1.00 92.06 134 GLN A C 1
ATOM 1089 O O . GLN A 1 134 ? 13.177 -2.421 1.435 1.00 92.06 134 GLN A O 1
ATOM 1094 N N . LYS A 1 135 ? 12.813 -1.721 3.539 1.00 91.81 135 LYS A N 1
ATOM 1095 C CA . LYS A 1 135 ? 13.965 -2.419 4.129 1.00 91.81 135 LYS A CA 1
ATOM 1096 C C . LYS A 1 135 ? 13.896 -3.933 3.927 1.00 91.81 135 LYS A C 1
ATOM 1098 O O . LYS A 1 135 ? 14.886 -4.522 3.530 1.00 91.81 135 LYS A O 1
ATOM 1103 N N . ALA A 1 136 ? 12.732 -4.546 4.135 1.00 88.69 136 ALA A N 1
ATOM 1104 C CA . ALA A 1 136 ? 12.546 -5.982 3.925 1.00 88.69 136 ALA A CA 1
ATOM 1105 C C . ALA A 1 136 ? 12.780 -6.391 2.462 1.00 88.69 136 ALA A C 1
ATOM 1107 O O . ALA A 1 136 ? 13.397 -7.413 2.205 1.00 88.69 136 ALA A O 1
ATOM 1108 N N . LYS A 1 137 ? 12.337 -5.567 1.502 1.00 88.25 137 LYS A N 1
ATOM 1109 C CA . LYS A 1 137 ? 12.638 -5.790 0.080 1.00 88.25 137 LYS A CA 1
ATOM 1110 C C . LYS A 1 137 ? 14.127 -5.676 -0.212 1.00 88.25 137 LYS A C 1
ATOM 1112 O O . LYS A 1 137 ? 14.658 -6.533 -0.890 1.00 88.25 137 LYS A O 1
ATOM 1117 N N . MET A 1 138 ? 14.776 -4.649 0.334 1.00 85.81 138 MET A N 1
ATOM 1118 C CA . MET A 1 138 ? 16.215 -4.454 0.177 1.00 85.81 138 MET A CA 1
ATOM 1119 C C . MET A 1 138 ? 17.011 -5.638 0.727 1.00 85.81 138 MET A C 1
ATOM 1121 O O . MET A 1 138 ? 17.924 -6.082 0.055 1.00 85.81 138 MET A O 1
ATOM 1125 N N . MET A 1 139 ? 16.647 -6.166 1.901 1.00 82.81 139 MET A N 1
ATOM 1126 C CA . MET A 1 139 ? 17.309 -7.346 2.469 1.00 82.81 139 MET A CA 1
ATOM 1127 C C . MET A 1 139 ? 17.067 -8.604 1.629 1.00 82.81 139 MET A C 1
ATOM 1129 O O . MET A 1 139 ? 18.021 -9.302 1.325 1.00 82.81 139 MET A O 1
ATOM 1133 N N . GLY A 1 140 ? 15.828 -8.860 1.193 1.00 81.38 140 GLY A N 1
ATOM 1134 C CA . GLY A 1 140 ? 15.541 -10.016 0.334 1.00 81.38 140 GLY A CA 1
ATOM 1135 C C . GLY A 1 140 ? 16.214 -9.930 -1.041 1.00 81.38 140 GLY A C 1
ATOM 1136 O O . GLY A 1 140 ? 16.646 -10.940 -1.581 1.00 81.38 140 GLY A O 1
ATOM 1137 N N . ASP A 1 141 ? 16.348 -8.726 -1.603 1.00 72.12 141 ASP A N 1
ATOM 1138 C CA . ASP A 1 141 ? 17.110 -8.515 -2.837 1.00 72.12 141 ASP A CA 1
ATOM 1139 C C . ASP A 1 141 ? 18.623 -8.709 -2.620 1.00 72.12 141 ASP A C 1
ATOM 1141 O O . ASP A 1 141 ? 19.304 -9.096 -3.564 1.00 72.12 141 ASP A O 1
ATOM 1145 N N . LEU A 1 142 ? 19.139 -8.448 -1.412 1.00 73.50 142 LEU A N 1
ATOM 1146 C CA . LEU A 1 142 ? 20.550 -8.625 -1.049 1.00 73.50 142 LEU A CA 1
ATOM 1147 C C . LEU A 1 142 ? 20.886 -10.108 -0.856 1.00 73.50 142 LEU A C 1
ATOM 1149 O O . LEU A 1 142 ? 21.857 -10.580 -1.428 1.00 73.50 142 LEU A O 1
ATOM 1153 N N . GLU A 1 143 ? 20.019 -10.855 -0.172 1.00 72.25 143 GLU A N 1
ATOM 1154 C CA . GLU A 1 143 ? 20.129 -12.312 -0.019 1.00 72.25 143 GLU A CA 1
ATOM 1155 C C . GLU A 1 143 ? 20.062 -13.034 -1.377 1.00 72.25 143 GLU A C 1
ATOM 1157 O O . GLU A 1 143 ? 20.830 -13.954 -1.647 1.00 72.25 143 GLU A O 1
ATOM 1162 N N . GLU A 1 144 ? 19.200 -12.579 -2.296 1.00 69.75 144 GLU A N 1
ATOM 1163 C CA . GLU A 1 144 ? 19.153 -13.151 -3.648 1.00 69.75 144 GLU A CA 1
ATOM 1164 C C . GLU A 1 144 ? 20.328 -12.714 -4.544 1.00 69.75 144 GLU A C 1
ATOM 1166 O O . GLU A 1 144 ? 20.573 -13.334 -5.583 1.00 69.75 144 GLU A O 1
ATOM 1171 N N . LEU A 1 145 ? 21.018 -11.627 -4.191 1.00 64.75 145 LEU A N 1
ATOM 1172 C CA . LEU A 1 145 ? 22.246 -11.211 -4.864 1.00 64.75 145 LEU A CA 1
ATOM 1173 C C . LEU A 1 145 ? 23.429 -12.060 -4.379 1.00 64.75 145 LEU A C 1
ATOM 1175 O O . LEU A 1 145 ? 24.167 -12.570 -5.211 1.00 64.75 145 LEU A O 1
ATOM 1179 N N . GLU A 1 146 ? 23.537 -12.272 -3.067 1.00 65.12 146 GLU A N 1
ATOM 1180 C CA . GLU A 1 146 ? 24.574 -13.087 -2.417 1.00 65.12 146 GLU A CA 1
ATOM 1181 C C . GLU A 1 146 ? 24.487 -14.563 -2.846 1.00 65.12 146 GLU A C 1
ATOM 1183 O O . GLU A 1 146 ? 25.490 -15.195 -3.163 1.00 65.12 146 GLU A O 1
ATOM 1188 N N . ALA A 1 147 ? 23.274 -15.104 -3.020 1.00 60.34 147 ALA A N 1
ATOM 1189 C CA . ALA A 1 147 ? 23.072 -16.448 -3.576 1.00 60.34 147 ALA A CA 1
ATOM 1190 C C . ALA A 1 147 ? 23.488 -16.599 -5.061 1.00 60.34 147 ALA A C 1
ATOM 1192 O O . ALA A 1 147 ? 23.442 -17.703 -5.606 1.00 60.34 147 ALA A O 1
ATOM 1193 N N . LYS A 1 148 ? 23.844 -15.501 -5.741 1.00 60.84 148 LYS A N 1
ATOM 1194 C CA . LYS A 1 148 ? 24.319 -15.461 -7.136 1.00 60.84 148 LYS A CA 1
ATOM 1195 C C . LYS A 1 148 ? 25.725 -14.869 -7.239 1.00 60.84 148 LYS A C 1
ATOM 1197 O O . LYS A 1 148 ? 26.093 -14.383 -8.312 1.00 60.84 148 LYS A O 1
ATOM 1202 N N . ASP A 1 149 ? 26.497 -14.885 -6.155 1.00 63.09 149 ASP A N 1
ATOM 1203 C CA . ASP A 1 149 ? 27.886 -14.456 -6.211 1.00 63.09 149 ASP A CA 1
ATOM 1204 C C . ASP A 1 149 ? 28.686 -15.370 -7.147 1.00 63.09 149 ASP A C 1
ATOM 1206 O O . ASP A 1 149 ? 28.769 -16.590 -6.985 1.00 63.09 149 ASP A O 1
ATOM 1210 N N . PHE A 1 150 ? 29.272 -14.738 -8.164 1.00 61.03 150 PHE A N 1
ATOM 1211 C CA . PHE A 1 150 ? 30.074 -15.375 -9.208 1.00 61.03 150 PHE A CA 1
ATO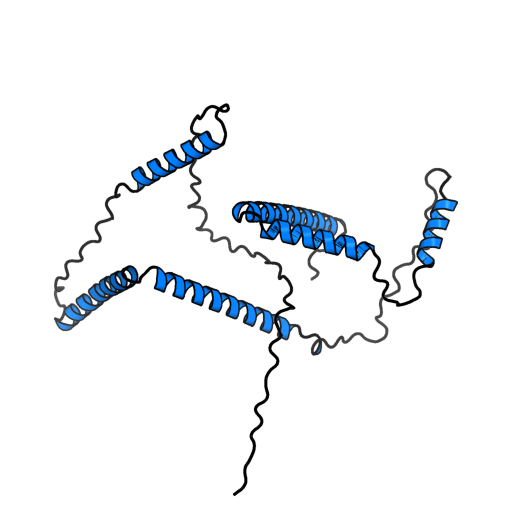M 1212 C C . PHE A 1 150 ? 31.320 -16.088 -8.658 1.00 61.03 150 PHE A C 1
ATOM 1214 O O . PHE A 1 150 ? 31.855 -16.954 -9.342 1.00 61.03 150 PHE A O 1
ATOM 1221 N N . ASP A 1 151 ? 31.742 -15.788 -7.426 1.00 70.12 151 ASP A N 1
ATOM 1222 C CA . ASP A 1 151 ? 32.881 -16.438 -6.763 1.00 70.12 151 ASP A CA 1
ATOM 1223 C C . ASP A 1 151 ? 32.644 -17.929 -6.475 1.00 70.12 151 ASP A C 1
ATOM 1225 O O . ASP A 1 151 ? 33.591 -18.715 -6.441 1.00 70.12 151 ASP A O 1
ATOM 1229 N N . GLN A 1 152 ? 31.386 -18.357 -6.312 1.00 66.50 152 GLN A N 1
ATOM 1230 C CA . GLN A 1 152 ? 31.049 -19.778 -6.146 1.00 66.50 152 GLN A CA 1
ATOM 1231 C C . GLN A 1 152 ? 30.764 -20.484 -7.479 1.00 66.50 152 GLN A C 1
ATOM 1233 O O . GLN A 1 152 ? 30.684 -21.716 -7.524 1.00 66.50 152 GLN A O 1
ATOM 1238 N N . LEU A 1 153 ? 30.628 -19.734 -8.578 1.00 69.56 153 LEU A N 1
ATOM 1239 C CA . LEU A 1 153 ? 30.374 -20.288 -9.902 1.00 69.56 153 LEU A CA 1
ATOM 1240 C C . LEU A 1 153 ? 31.696 -20.744 -10.534 1.00 69.56 153 LEU A C 1
ATOM 1242 O O . LEU A 1 153 ? 32.253 -20.102 -11.420 1.00 69.56 153 LEU A O 1
ATOM 1246 N N . GLN A 1 154 ? 32.212 -21.873 -10.054 1.00 73.00 154 GLN A N 1
ATOM 1247 C CA . GLN A 1 154 ? 33.367 -22.526 -10.663 1.00 73.00 154 GLN A CA 1
ATOM 1248 C C . GLN A 1 154 ? 32.952 -23.164 -11.991 1.00 73.00 154 GLN A C 1
ATOM 1250 O O . GLN A 1 154 ? 32.321 -24.224 -12.019 1.00 73.00 154 GLN A O 1
ATOM 1255 N N . ASP A 1 155 ? 33.306 -22.503 -13.090 1.00 68.88 155 ASP A N 1
ATOM 1256 C CA . ASP A 1 155 ? 33.030 -22.976 -14.441 1.00 68.88 155 ASP A CA 1
ATOM 1257 C C . ASP A 1 155 ? 33.953 -24.161 -14.771 1.00 68.88 155 ASP A C 1
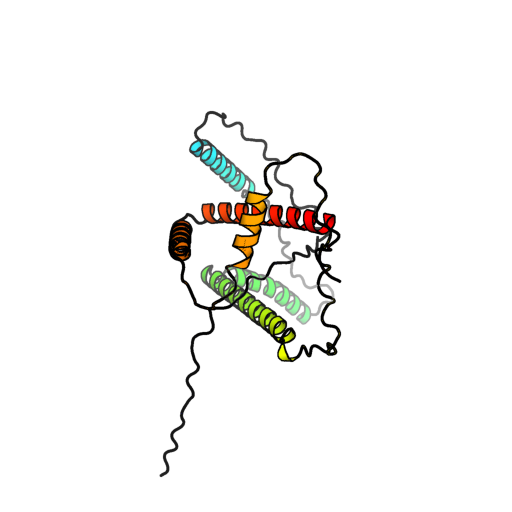ATOM 1259 O O . ASP A 1 155 ? 35.134 -24.004 -15.084 1.00 68.88 155 ASP A O 1
ATOM 1263 N N . LYS A 1 156 ? 33.437 -25.388 -14.638 1.00 75.25 156 LYS A N 1
ATOM 1264 C CA . LYS A 1 156 ? 34.179 -26.631 -14.919 1.00 75.25 156 LYS A CA 1
ATOM 1265 C C . LYS A 1 156 ? 34.199 -26.945 -16.420 1.00 75.25 156 LYS A C 1
ATOM 1267 O O . LYS A 1 156 ? 33.936 -28.081 -16.813 1.00 75.25 156 LYS A O 1
ATOM 1272 N N . VAL A 1 157 ? 34.492 -25.961 -17.266 1.00 72.12 157 VAL A N 1
ATOM 1273 C CA . VAL A 1 157 ? 34.649 -26.185 -18.710 1.00 72.12 157 VAL A CA 1
ATOM 1274 C C . VAL A 1 157 ? 36.043 -26.750 -18.959 1.00 72.12 157 VAL A C 1
ATOM 1276 O O . VAL A 1 157 ? 37.054 -26.153 -18.587 1.00 72.12 157 VAL A O 1
ATOM 1279 N N . LYS A 1 158 ? 36.115 -27.934 -19.573 1.00 78.19 158 LYS A N 1
ATOM 1280 C CA . LYS A 1 158 ? 37.396 -28.543 -19.942 1.00 78.19 158 LYS A CA 1
ATOM 1281 C C . LYS A 1 158 ? 38.002 -27.763 -21.106 1.00 78.19 158 LYS A C 1
ATOM 1283 O O . LYS A 1 158 ? 37.324 -27.453 -22.085 1.00 78.19 158 LYS A O 1
ATOM 1288 N N . PHE A 1 159 ? 39.295 -27.468 -21.007 1.00 58.88 159 PHE A N 1
ATOM 1289 C CA . PHE A 1 159 ? 40.055 -26.784 -22.050 1.00 58.88 159 PHE A CA 1
ATOM 1290 C C . PHE A 1 159 ? 40.008 -27.627 -23.341 1.00 58.88 159 PHE A C 1
ATOM 1292 O O . PHE A 1 159 ? 40.623 -28.688 -23.411 1.00 58.88 159 PHE A O 1
ATOM 1299 N N . GLY A 1 160 ? 39.195 -27.208 -24.317 1.00 67.25 160 GLY A N 1
ATOM 1300 C CA . GLY A 1 160 ? 38.911 -27.972 -25.543 1.00 67.25 160 GLY A CA 1
ATOM 1301 C C . GLY A 1 160 ? 37.437 -27.996 -25.969 1.00 67.25 160 GLY A C 1
ATOM 1302 O O . GLY A 1 160 ? 37.164 -28.212 -27.144 1.00 67.25 160 GLY A O 1
ATOM 1303 N N . GLU A 1 161 ? 36.494 -27.690 -25.067 1.00 67.38 161 GLU A N 1
ATOM 1304 C CA . GLU A 1 161 ? 35.067 -27.458 -25.390 1.00 67.38 161 GLU A CA 1
ATOM 1305 C C . GLU A 1 161 ? 34.765 -25.991 -25.751 1.00 67.38 161 GLU A C 1
ATOM 1307 O O . GLU A 1 161 ? 33.623 -25.532 -25.716 1.00 67.38 161 GLU A O 1
ATOM 1312 N N . VAL A 1 162 ? 35.792 -25.221 -26.120 1.00 66.69 162 VAL A N 1
ATOM 1313 C CA . VAL A 1 162 ? 35.585 -23.892 -26.695 1.00 66.69 162 VAL A CA 1
ATOM 1314 C C . VAL A 1 162 ? 34.910 -24.094 -28.045 1.00 66.69 162 VAL A C 1
ATOM 1316 O O . VAL A 1 162 ? 35.461 -24.750 -28.926 1.00 66.69 162 VAL A O 1
ATOM 1319 N N . ALA A 1 163 ? 33.691 -23.564 -28.141 1.00 67.44 163 ALA A N 1
ATOM 1320 C CA . ALA A 1 163 ? 32.795 -23.596 -29.287 1.00 67.44 163 ALA A CA 1
ATOM 1321 C C . ALA A 1 163 ? 33.524 -23.781 -30.626 1.00 67.44 163 ALA A C 1
ATOM 1323 O O . ALA A 1 163 ? 34.380 -22.970 -30.991 1.00 67.44 163 ALA A O 1
ATOM 1324 N N . GLN A 1 164 ? 33.129 -24.811 -31.385 1.00 68.12 164 GLN A N 1
ATOM 1325 C CA . GLN A 1 164 ? 33.424 -24.865 -32.816 1.00 68.12 164 GLN A CA 1
ATOM 1326 C C . GLN A 1 164 ? 33.133 -23.485 -33.408 1.00 68.12 164 GLN A C 1
ATOM 1328 O O . GLN A 1 164 ? 32.057 -22.926 -33.167 1.00 68.12 164 GLN A O 1
ATOM 1333 N N . ALA A 1 165 ? 34.116 -22.926 -34.122 1.00 73.12 165 ALA A N 1
ATOM 1334 C CA . ALA A 1 165 ? 33.994 -21.617 -34.743 1.00 73.12 165 ALA A CA 1
ATOM 1335 C C . ALA A 1 165 ? 32.635 -21.521 -35.456 1.00 73.12 165 ALA A C 1
ATOM 1337 O O . ALA A 1 165 ? 32.235 -22.491 -36.114 1.00 73.12 165 ALA A O 1
ATOM 1338 N N . PRO A 1 166 ? 31.898 -20.403 -35.306 1.00 74.81 166 PRO A N 1
ATOM 1339 C CA . PRO A 1 166 ? 30.598 -20.265 -35.943 1.00 74.81 166 PRO A CA 1
ATOM 1340 C C . PRO A 1 166 ? 30.752 -20.593 -37.433 1.00 74.81 166 PRO A C 1
ATOM 1342 O O . PRO A 1 166 ? 31.731 -20.146 -38.039 1.00 74.81 166 PRO A O 1
ATOM 1345 N N . PRO A 1 167 ? 29.840 -21.391 -38.020 1.00 78.12 167 PRO A N 1
ATOM 1346 C CA . PRO A 1 167 ? 29.996 -21.864 -39.386 1.00 78.12 167 PRO A CA 1
ATOM 1347 C C . PRO A 1 167 ? 30.201 -20.669 -40.312 1.00 78.12 167 PRO A C 1
ATOM 1349 O O . PRO A 1 167 ? 29.344 -19.788 -40.424 1.00 78.12 167 PRO A O 1
ATOM 1352 N N . THR A 1 168 ? 31.363 -20.624 -40.955 1.00 72.88 168 THR A N 1
ATOM 1353 C CA . THR A 1 168 ? 31.681 -19.575 -41.910 1.00 72.88 168 THR A CA 1
ATOM 1354 C C . THR A 1 168 ? 30.872 -19.840 -43.175 1.00 72.88 168 THR A C 1
ATOM 1356 O O . THR A 1 168 ? 30.949 -20.904 -43.791 1.00 72.88 168 THR A O 1
ATOM 1359 N N . LEU A 1 169 ? 30.029 -18.881 -43.561 1.00 67.81 169 LEU A N 1
ATOM 1360 C CA . LEU A 1 169 ? 29.289 -18.938 -44.820 1.00 67.81 169 LEU A CA 1
ATOM 1361 C C . LEU A 1 169 ? 30.277 -18.757 -45.982 1.00 67.81 169 LEU A C 1
ATOM 1363 O O . LEU A 1 169 ? 30.480 -17.654 -46.474 1.00 67.81 169 LEU A O 1
ATOM 1367 N N . THR A 1 170 ? 30.898 -19.849 -46.432 1.00 71.00 170 THR A N 1
ATOM 1368 C CA . THR A 1 170 ? 31.810 -19.864 -47.593 1.00 71.00 170 THR A CA 1
ATOM 1369 C C . THR A 1 170 ? 31.072 -19.755 -48.930 1.00 71.00 170 THR A C 1
ATOM 1371 O O . THR A 1 170 ? 31.678 -19.488 -49.968 1.00 71.00 170 THR A O 1
ATOM 1374 N N . LYS A 1 171 ? 29.744 -19.926 -48.935 1.00 71.38 171 LYS A N 1
ATOM 1375 C CA . LYS A 1 171 ? 28.921 -19.735 -50.130 1.00 71.38 171 LYS A CA 1
ATOM 1376 C C . LYS A 1 171 ? 28.621 -18.257 -50.334 1.00 71.38 171 LYS A C 1
ATOM 1378 O O . LYS A 1 171 ? 27.695 -17.707 -49.744 1.00 71.38 171 LYS A O 1
ATOM 1383 N N . ILE A 1 172 ? 29.364 -17.652 -51.255 1.00 67.56 172 ILE A N 1
ATOM 1384 C CA . ILE A 1 172 ? 28.983 -16.390 -51.887 1.00 67.56 172 ILE A CA 1
ATOM 1385 C C . ILE A 1 172 ? 27.581 -16.589 -52.496 1.00 67.56 172 ILE A C 1
ATOM 1387 O O . ILE A 1 172 ? 27.406 -17.506 -53.308 1.00 67.56 172 ILE A O 1
ATOM 1391 N N . PRO A 1 173 ? 26.568 -15.787 -52.119 1.00 72.00 173 PRO A N 1
ATOM 1392 C CA . PRO A 1 173 ? 25.227 -15.926 -52.672 1.00 72.00 173 PRO A CA 1
ATOM 1393 C C . PRO A 1 173 ? 25.278 -15.765 -54.196 1.00 72.00 173 PRO A C 1
ATOM 1395 O O . PRO A 1 173 ? 25.764 -14.758 -54.719 1.00 72.00 173 PRO A O 1
ATOM 1398 N N . ARG A 1 174 ? 24.801 -16.783 -54.926 1.00 65.38 174 ARG A N 1
ATOM 1399 C CA . ARG A 1 174 ? 24.672 -16.709 -56.386 1.00 65.38 174 ARG A CA 1
ATOM 1400 C C . ARG A 1 174 ? 23.643 -15.631 -56.721 1.00 65.38 174 ARG A C 1
ATOM 1402 O O . ARG A 1 174 ? 22.532 -15.648 -56.201 1.00 65.38 174 ARG A O 1
ATOM 1409 N N . LYS A 1 175 ? 24.048 -14.695 -57.583 1.00 55.97 175 LYS A N 1
ATOM 1410 C CA . LYS A 1 175 ? 23.227 -13.594 -58.096 1.00 55.97 175 LYS A CA 1
ATOM 1411 C C . LYS A 1 175 ? 21.893 -14.125 -58.624 1.00 55.97 175 LYS A C 1
ATOM 1413 O O . LYS A 1 175 ? 21.867 -14.785 -59.657 1.00 55.97 175 LYS A O 1
ATOM 1418 N N . ILE A 1 176 ? 20.803 -13.775 -57.955 1.00 53.56 176 ILE A N 1
ATOM 1419 C CA . ILE A 1 176 ? 19.473 -13.764 -58.556 1.00 53.56 176 ILE A CA 1
ATOM 1420 C C . ILE A 1 176 ? 19.162 -12.282 -58.798 1.00 53.56 176 ILE A C 1
ATOM 1422 O O . ILE A 1 176 ? 18.870 -11.551 -57.857 1.00 53.56 176 ILE A O 1
ATOM 1426 N N . GLY A 1 177 ? 19.319 -11.831 -60.047 1.00 51.56 177 GLY A N 1
ATOM 1427 C CA . GLY A 1 177 ? 18.999 -10.468 -60.502 1.00 51.56 177 GLY A CA 1
ATOM 1428 C C . GLY A 1 177 ? 20.201 -9.515 -60.616 1.00 51.56 177 GLY A C 1
ATOM 1429 O O . GLY A 1 177 ? 21.095 -9.523 -59.773 1.00 51.56 177 GLY A O 1
ATOM 1430 N N . GLY A 1 178 ? 20.244 -8.729 -61.701 1.00 49.25 178 GLY A N 1
ATOM 1431 C CA . GLY A 1 178 ? 21.348 -7.846 -62.118 1.00 49.25 178 GLY A CA 1
ATOM 1432 C C . GLY A 1 178 ? 21.873 -6.952 -60.987 1.00 49.25 178 GLY A C 1
ATOM 1433 O O . GLY A 1 178 ? 21.125 -6.421 -60.185 1.00 49.25 178 GLY A O 1
ATOM 1434 N N . GLY A 1 179 ? 23.178 -6.797 -60.789 1.00 55.56 179 GLY A N 1
ATOM 1435 C CA . GLY A 1 179 ? 24.096 -6.297 -61.802 1.00 55.56 179 GLY A CA 1
ATOM 1436 C C . GLY A 1 179 ? 24.296 -4.790 -61.630 1.00 55.56 179 GLY A C 1
ATOM 1437 O O . GLY A 1 179 ? 24.014 -4.077 -62.572 1.00 55.56 179 GLY A O 1
ATOM 1438 N N . GLN A 1 180 ? 24.739 -4.321 -60.446 1.00 55.19 180 GLN A N 1
ATOM 1439 C CA . GLN A 1 180 ? 25.299 -2.960 -60.261 1.00 55.19 180 GLN A CA 1
ATOM 1440 C C . GLN A 1 180 ? 26.008 -2.701 -58.909 1.00 55.19 180 GLN A C 1
ATOM 1442 O O . GLN A 1 180 ? 26.855 -1.822 -58.832 1.00 55.19 180 GLN A O 1
ATOM 1447 N N . ASN A 1 181 ? 25.810 -3.512 -57.861 1.00 56.97 181 ASN A N 1
ATOM 1448 C CA . ASN A 1 181 ? 26.302 -3.150 -56.513 1.00 56.97 181 ASN A CA 1
ATOM 1449 C C . ASN A 1 181 ? 27.626 -3.809 -56.070 1.00 56.97 181 ASN A C 1
ATOM 1451 O O . ASN A 1 181 ? 27.915 -3.870 -54.877 1.00 56.97 181 ASN A O 1
ATOM 1455 N N . LYS A 1 182 ? 28.453 -4.314 -56.999 1.00 60.41 182 LYS A N 1
ATOM 1456 C CA . LYS A 1 182 ? 29.690 -5.046 -56.641 1.00 60.41 182 LYS A CA 1
ATOM 1457 C C . LYS A 1 182 ? 30.748 -4.131 -55.997 1.00 60.41 182 LYS A C 1
ATOM 1459 O O . LYS A 1 182 ? 31.414 -4.553 -55.061 1.00 60.41 182 LYS A O 1
ATOM 1464 N N . ALA A 1 183 ? 30.846 -2.880 -56.450 1.00 60.38 183 ALA A N 1
ATOM 1465 C CA . ALA A 1 183 ? 31.756 -1.883 -55.880 1.00 60.38 183 ALA A CA 1
ATOM 1466 C C . ALA A 1 183 ? 31.239 -1.311 -54.546 1.00 60.38 183 ALA A C 1
ATOM 1468 O O . ALA A 1 183 ? 32.013 -1.140 -53.610 1.00 60.38 183 ALA A O 1
ATOM 1469 N N . ALA A 1 184 ? 29.925 -1.094 -54.424 1.00 59.56 184 ALA A N 1
ATOM 1470 C CA . ALA A 1 184 ? 29.310 -0.578 -53.200 1.00 59.56 184 ALA A CA 1
ATOM 1471 C C . ALA A 1 184 ? 29.377 -1.584 -52.037 1.00 59.56 184 ALA A C 1
ATOM 1473 O O . ALA A 1 184 ? 29.651 -1.196 -50.905 1.00 59.56 184 ALA A O 1
ATOM 1474 N N . LEU A 1 185 ? 29.188 -2.882 -52.315 1.00 59.00 185 LEU A N 1
ATOM 1475 C CA . LEU A 1 185 ? 29.283 -3.931 -51.296 1.00 59.00 185 LEU A CA 1
ATOM 1476 C C . LEU A 1 185 ? 30.739 -4.176 -50.859 1.00 59.00 185 LEU A C 1
ATOM 1478 O O . LEU A 1 185 ? 30.997 -4.337 -49.670 1.00 59.00 185 LEU A O 1
ATOM 1482 N N . ALA A 1 186 ? 31.693 -4.146 -51.799 1.00 64.12 186 ALA A N 1
ATOM 1483 C CA . ALA A 1 186 ? 33.121 -4.254 -51.491 1.00 64.12 186 ALA A CA 1
ATOM 1484 C C . ALA A 1 186 ? 33.629 -3.052 -50.675 1.00 64.12 186 ALA A C 1
ATOM 1486 O O . ALA A 1 186 ? 34.404 -3.234 -49.742 1.00 64.12 186 ALA A O 1
ATOM 1487 N N . ALA A 1 187 ? 33.139 -1.839 -50.956 1.00 62.38 187 ALA A N 1
ATOM 1488 C CA . ALA A 1 187 ? 33.455 -0.647 -50.170 1.00 62.38 187 ALA A CA 1
ATOM 1489 C C . ALA A 1 187 ? 32.858 -0.683 -48.748 1.00 62.38 187 ALA A C 1
ATOM 1491 O O . ALA A 1 187 ? 33.463 -0.154 -47.819 1.00 62.38 187 ALA A O 1
ATOM 1492 N N . LEU A 1 188 ? 31.695 -1.320 -48.559 1.00 60.22 188 LEU A N 1
ATOM 1493 C CA . LEU A 1 188 ? 31.072 -1.520 -47.243 1.00 60.22 188 LEU A CA 1
ATOM 1494 C C . LEU A 1 188 ? 31.796 -2.587 -46.410 1.00 60.22 188 LEU A C 1
ATOM 1496 O O . LEU A 1 188 ? 32.003 -2.384 -45.217 1.00 60.22 188 LEU A O 1
ATOM 1500 N N . LEU A 1 189 ? 32.233 -3.682 -47.039 1.00 60.91 189 LEU A N 1
ATOM 1501 C CA . LEU A 1 189 ? 33.057 -4.711 -46.394 1.00 60.91 189 LEU A CA 1
ATOM 1502 C C . LEU A 1 189 ? 34.455 -4.177 -46.038 1.00 60.91 189 LEU A C 1
ATOM 1504 O O . LEU A 1 189 ? 34.900 -4.366 -44.913 1.00 60.91 189 LEU A O 1
ATOM 1508 N N . ALA A 1 190 ? 35.087 -3.400 -46.923 1.00 61.12 190 ALA A N 1
ATOM 1509 C CA . ALA A 1 190 ? 36.380 -2.765 -46.651 1.00 61.12 190 ALA A CA 1
ATOM 1510 C C . ALA A 1 190 ? 36.313 -1.648 -45.586 1.00 61.12 190 ALA A C 1
ATOM 1512 O O . ALA A 1 190 ? 37.315 -1.364 -44.931 1.00 61.12 190 ALA A O 1
ATOM 1513 N N . LYS A 1 191 ? 35.146 -1.013 -45.387 1.00 58.88 191 LYS A N 1
ATOM 1514 C CA . LYS A 1 191 ? 34.917 -0.071 -44.274 1.00 58.88 191 LYS A CA 1
ATOM 1515 C C . LYS A 1 191 ? 34.683 -0.773 -42.934 1.00 58.88 191 LYS A C 1
ATOM 1517 O O . LYS A 1 191 ? 35.009 -0.192 -41.908 1.00 58.88 191 LYS A O 1
ATOM 1522 N N . GLY A 1 192 ? 34.169 -2.004 -42.934 1.00 51.44 192 GLY A N 1
ATOM 1523 C CA . GLY A 1 192 ? 33.963 -2.792 -41.712 1.00 51.44 192 GLY A CA 1
ATOM 1524 C C . GLY A 1 192 ? 35.246 -3.373 -41.106 1.00 51.44 192 GLY A C 1
ATOM 1525 O O . GLY A 1 192 ? 35.257 -3.718 -39.929 1.00 51.44 192 GLY A O 1
ATOM 1526 N N . GLU A 1 193 ? 36.330 -3.458 -41.882 1.00 50.94 193 GLU A N 1
ATOM 1527 C CA . GLU A 1 193 ? 37.600 -4.063 -41.447 1.00 50.94 193 GLU A CA 1
ATOM 1528 C C . GLU A 1 193 ? 38.648 -3.046 -40.953 1.00 50.94 193 GLU A C 1
ATOM 1530 O O . GLU A 1 193 ? 39.713 -3.449 -40.497 1.00 50.94 193 GLU A O 1
ATOM 1535 N N . LYS A 1 194 ? 38.356 -1.734 -40.982 1.00 47.62 194 LYS A N 1
ATOM 1536 C CA . LYS A 1 194 ? 39.292 -0.676 -40.538 1.00 47.62 194 LYS A CA 1
ATOM 1537 C C . LYS A 1 194 ? 39.000 -0.041 -39.171 1.00 47.62 194 LYS A C 1
ATOM 1539 O O . LYS A 1 194 ? 39.744 0.839 -38.763 1.00 47.62 194 LYS A O 1
ATOM 1544 N N . GLU A 1 195 ? 37.995 -0.503 -38.431 1.00 49.81 195 GLU A N 1
ATOM 1545 C CA . GLU A 1 195 ? 37.712 -0.038 -37.058 1.00 49.81 195 GLU A CA 1
ATOM 1546 C C . GLU A 1 195 ? 37.832 -1.179 -36.042 1.00 49.81 195 GLU A C 1
ATOM 1548 O O . GLU A 1 195 ? 36.895 -1.503 -35.317 1.00 49.81 195 GLU A O 1
ATOM 1553 N N . LYS A 1 196 ? 38.992 -1.838 -35.998 1.00 48.47 196 LYS A N 1
ATOM 1554 C CA . LYS A 1 196 ? 39.379 -2.670 -34.848 1.00 48.47 196 LYS A CA 1
ATOM 1555 C C . LYS A 1 196 ? 40.879 -2.615 -34.608 1.00 48.47 196 LYS A C 1
ATOM 1557 O O . LYS A 1 196 ? 41.547 -3.639 -34.629 1.00 48.47 196 LYS A O 1
ATOM 1562 N N . THR A 1 197 ? 41.383 -1.425 -34.330 1.00 44.53 197 THR A N 1
ATOM 1563 C CA . THR A 1 197 ? 42.623 -1.250 -33.575 1.00 44.53 197 THR A CA 1
ATOM 1564 C C . THR A 1 197 ? 42.529 0.065 -32.812 1.00 44.53 197 THR A C 1
ATOM 1566 O O . THR A 1 197 ? 42.168 1.079 -33.399 1.00 44.53 197 THR A O 1
ATOM 1569 N N . GLU A 1 198 ? 42.881 -0.006 -31.528 1.00 41.88 198 GLU A N 1
ATOM 1570 C CA . GLU A 1 198 ? 43.106 1.092 -30.574 1.00 41.88 198 GLU A CA 1
ATOM 1571 C C . GLU A 1 198 ? 41.926 1.485 -29.670 1.00 41.88 198 GLU A C 1
ATOM 1573 O O . GLU A 1 198 ? 41.147 2.407 -29.889 1.00 41.88 198 GLU A O 1
ATOM 1578 N N . ASP A 1 199 ? 41.853 0.692 -28.601 1.00 49.47 199 ASP A N 1
ATOM 1579 C CA . ASP A 1 199 ? 41.646 1.094 -27.212 1.00 49.47 199 ASP A CA 1
ATOM 1580 C C . ASP A 1 199 ? 42.129 2.534 -26.927 1.00 49.47 199 ASP A C 1
ATOM 1582 O O . ASP A 1 199 ? 43.319 2.807 -26.785 1.00 49.47 199 ASP A O 1
ATOM 1586 N N . GLY A 1 200 ? 41.186 3.473 -26.892 1.00 42.84 200 GLY A N 1
ATOM 1587 C CA . GLY A 1 200 ? 41.437 4.879 -26.604 1.00 42.84 200 GLY A CA 1
ATOM 1588 C C . GLY A 1 200 ? 40.112 5.609 -26.455 1.00 42.84 200 GLY A C 1
ATOM 1589 O O . GLY A 1 200 ? 39.398 5.814 -27.433 1.00 42.84 200 GLY A O 1
ATOM 1590 N N . GLY A 1 201 ? 39.752 5.943 -25.213 1.00 47.19 201 GLY A N 1
ATOM 1591 C CA . GLY A 1 201 ? 38.496 6.592 -24.839 1.00 47.19 201 GLY A CA 1
ATOM 1592 C C . GLY A 1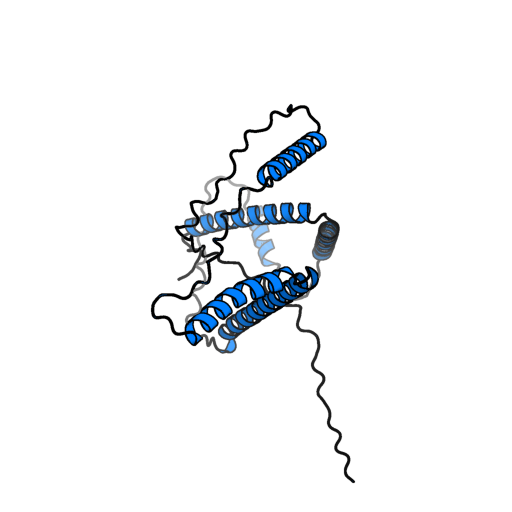 201 ? 38.258 7.899 -25.592 1.00 47.19 201 GLY A C 1
ATOM 1593 O O . GLY A 1 201 ? 38.674 8.965 -25.152 1.00 47.19 201 GLY A O 1
ATOM 1594 N N . ASN A 1 202 ? 37.569 7.807 -26.724 1.00 43.03 202 ASN A N 1
ATOM 1595 C CA . ASN A 1 202 ? 37.128 8.950 -27.498 1.00 43.03 202 ASN A CA 1
ATOM 1596 C C . ASN A 1 202 ? 35.715 9.306 -27.021 1.00 43.03 202 ASN A C 1
ATOM 1598 O O . ASN A 1 202 ? 34.728 8.684 -27.422 1.00 43.03 202 ASN A O 1
ATOM 1602 N N . GLU A 1 203 ? 35.622 10.270 -26.103 1.00 48.34 203 GLU A N 1
ATOM 1603 C CA . GLU A 1 203 ? 34.369 10.933 -25.737 1.00 48.34 203 GLU A CA 1
ATOM 1604 C C . GLU A 1 203 ? 33.860 11.696 -26.969 1.00 48.34 203 GLU A C 1
ATOM 1606 O O . GLU A 1 203 ? 34.121 12.880 -27.161 1.00 48.34 203 GLU A O 1
ATOM 1611 N N . SER A 1 204 ? 33.191 10.982 -27.878 1.00 49.16 204 SER A N 1
ATOM 1612 C CA . SER A 1 204 ? 32.638 11.586 -29.083 1.00 49.16 204 SER A CA 1
ATOM 1613 C C . SER A 1 204 ? 31.575 12.619 -28.692 1.00 49.16 204 SER A C 1
ATOM 1615 O O . SER A 1 204 ? 30.710 12.358 -27.853 1.00 49.16 204 SER A O 1
ATOM 1617 N N . SER A 1 205 ? 31.615 13.781 -29.338 1.00 54.78 205 SER A N 1
ATOM 1618 C CA . SER A 1 205 ? 30.655 14.893 -29.222 1.00 54.78 205 SER A CA 1
ATOM 1619 C C . SER A 1 205 ? 29.166 14.508 -29.368 1.00 54.78 205 SER A C 1
ATOM 1621 O O . SER A 1 205 ? 28.281 15.292 -29.021 1.00 54.78 205 SER A O 1
ATOM 1623 N N . GLU A 1 206 ? 28.850 13.288 -29.814 1.00 53.28 206 GLU A N 1
ATOM 1624 C CA . GLU A 1 206 ? 27.487 12.742 -29.821 1.00 53.28 206 GLU A CA 1
ATOM 1625 C C . GLU A 1 206 ? 26.935 12.496 -28.403 1.00 53.28 206 GLU A C 1
ATOM 1627 O O . GLU A 1 206 ? 25.718 12.539 -28.178 1.00 53.28 206 GLU A O 1
ATOM 1632 N N . ASP A 1 207 ? 27.816 12.301 -27.419 1.00 61.28 207 ASP A N 1
ATOM 1633 C CA . ASP A 1 207 ? 27.435 11.993 -26.042 1.00 61.28 207 ASP A CA 1
ATOM 1634 C C . ASP A 1 207 ? 27.045 13.248 -25.238 1.00 61.28 207 ASP A C 1
ATOM 1636 O O . ASP A 1 207 ? 26.211 13.175 -24.328 1.00 61.28 207 ASP A O 1
ATOM 1640 N N . GLU A 1 208 ? 27.562 14.425 -25.609 1.00 71.38 208 GLU A N 1
ATOM 1641 C CA . GLU A 1 208 ? 27.155 15.704 -25.011 1.00 71.38 208 GLU A CA 1
ATOM 1642 C C . GLU A 1 208 ? 25.729 16.079 -25.419 1.00 71.38 208 GLU A C 1
ATOM 1644 O O . GLU A 1 208 ? 24.884 16.311 -24.551 1.00 71.38 208 GLU A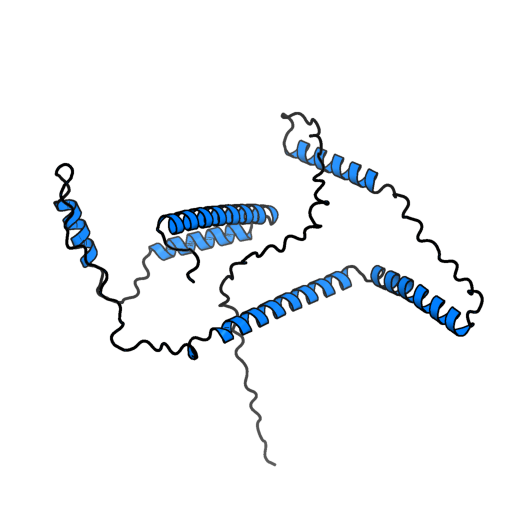 O 1
ATOM 1649 N N . ASN A 1 209 ? 25.398 15.983 -26.711 1.00 72.75 209 ASN A N 1
ATOM 1650 C CA . ASN A 1 209 ? 24.032 16.199 -27.203 1.00 72.75 209 ASN A CA 1
ATOM 1651 C C . ASN A 1 209 ? 23.025 15.244 -26.540 1.00 72.75 209 ASN A C 1
ATOM 1653 O O . ASN A 1 209 ? 21.915 15.636 -26.156 1.00 72.75 209 ASN A O 1
ATOM 1657 N N . MET A 1 210 ? 23.412 13.983 -26.329 1.00 75.88 210 MET A N 1
ATOM 1658 C CA . MET A 1 210 ? 22.573 13.020 -25.616 1.00 75.88 210 MET A CA 1
ATOM 1659 C C . MET A 1 210 ? 22.469 13.309 -24.115 1.00 75.88 210 MET A C 1
ATOM 1661 O O . MET A 1 210 ? 21.398 13.104 -23.528 1.00 75.88 210 MET A O 1
ATOM 1665 N N . LYS A 1 211 ? 23.533 13.798 -23.469 1.00 79.00 211 LYS A N 1
ATOM 1666 C CA . LYS A 1 211 ? 23.502 14.241 -22.066 1.00 79.00 211 LYS A CA 1
ATOM 1667 C C . LYS A 1 211 ? 22.589 15.451 -21.888 1.00 79.00 211 LYS A C 1
ATOM 1669 O O . LYS A 1 211 ? 21.752 15.435 -20.980 1.00 79.00 211 LYS A O 1
ATOM 1674 N N . GLU A 1 212 ? 22.673 16.445 -22.764 1.00 81.69 212 GLU A N 1
ATOM 1675 C CA . GLU A 1 212 ? 21.823 17.636 -22.730 1.00 81.69 212 GLU A CA 1
ATOM 1676 C C . GLU A 1 212 ? 20.353 17.290 -22.949 1.00 81.69 212 GLU A C 1
ATOM 1678 O O . GLU A 1 212 ? 19.488 17.696 -22.166 1.00 81.69 212 GLU A O 1
ATOM 1683 N N . PHE A 1 213 ? 20.056 16.441 -23.934 1.00 76.38 213 PHE A N 1
ATOM 1684 C CA . PHE A 1 213 ? 18.690 15.995 -24.193 1.00 76.38 213 PHE A CA 1
ATOM 1685 C C . PHE A 1 213 ? 18.106 15.199 -23.013 1.00 76.38 213 PHE A C 1
ATOM 1687 O O . PHE A 1 213 ? 16.950 15.395 -22.613 1.00 76.38 213 PHE A O 1
ATOM 1694 N N . LYS A 1 214 ? 18.911 14.332 -22.380 1.00 83.50 214 LYS A N 1
ATOM 1695 C CA . LYS A 1 214 ? 18.526 13.621 -21.147 1.00 83.50 214 LYS A CA 1
ATOM 1696 C C . LYS A 1 214 ? 18.300 14.595 -19.985 1.00 83.50 214 LYS A C 1
ATOM 1698 O O . LYS A 1 214 ? 17.331 14.429 -19.237 1.00 83.50 214 LYS A O 1
ATOM 1703 N N . ALA A 1 215 ? 19.138 15.620 -19.837 1.00 85.50 215 ALA A N 1
ATOM 1704 C CA . ALA A 1 215 ? 19.008 16.635 -18.794 1.00 85.50 215 ALA A CA 1
ATOM 1705 C C . ALA A 1 215 ? 17.752 17.504 -18.983 1.00 85.50 215 ALA A C 1
ATOM 1707 O O . ALA A 1 215 ? 17.005 17.719 -18.022 1.00 85.50 215 ALA A O 1
ATOM 1708 N N . LEU A 1 216 ? 17.462 17.933 -20.214 1.00 84.00 216 LEU A N 1
ATOM 1709 C CA . LEU A 1 216 ? 16.251 18.673 -20.577 1.00 84.00 216 LEU A CA 1
ATOM 1710 C C . LEU A 1 216 ? 14.989 17.854 -20.296 1.00 84.00 216 LEU A C 1
ATOM 1712 O O . LEU A 1 216 ? 14.074 18.335 -19.619 1.00 84.00 216 LEU A O 1
ATOM 1716 N N . ASN A 1 217 ? 14.963 16.585 -20.711 1.00 84.44 217 ASN A N 1
ATOM 1717 C CA . ASN A 1 217 ? 13.840 15.695 -20.416 1.00 84.44 217 ASN A CA 1
ATOM 1718 C C . ASN A 1 217 ? 13.658 15.475 -18.911 1.00 84.44 217 ASN A C 1
ATOM 1720 O O . ASN A 1 217 ? 12.527 15.478 -18.418 1.00 84.44 217 ASN A O 1
ATOM 1724 N N . ARG A 1 218 ? 14.753 15.359 -18.149 1.00 85.62 218 ARG A N 1
ATOM 1725 C CA . ARG A 1 218 ? 14.697 15.238 -16.687 1.00 85.62 218 ARG A CA 1
ATOM 1726 C C . ARG A 1 218 ? 14.129 16.498 -16.028 1.00 85.62 218 ARG A C 1
ATOM 1728 O O . ARG A 1 218 ? 13.317 16.378 -15.110 1.00 85.62 218 ARG A O 1
ATOM 1735 N N . ARG A 1 219 ? 14.495 17.695 -16.502 1.00 87.44 219 ARG A N 1
ATOM 1736 C CA . ARG A 1 219 ? 13.932 18.976 -16.028 1.00 87.44 219 ARG A CA 1
ATOM 1737 C C . ARG A 1 219 ? 12.437 19.083 -16.350 1.00 87.44 219 ARG A C 1
ATOM 1739 O O . ARG A 1 219 ? 11.647 19.377 -15.453 1.00 87.44 219 ARG A O 1
ATOM 1746 N N . LYS A 1 220 ? 12.033 18.738 -17.578 1.00 87.56 220 LYS A N 1
ATOM 1747 C CA . LYS A 1 220 ? 10.624 18.719 -18.016 1.00 87.56 220 LYS A CA 1
ATOM 1748 C C . LYS A 1 220 ? 9.772 17.757 -17.180 1.00 87.56 220 LYS A C 1
ATOM 1750 O O . LYS A 1 220 ? 8.692 18.118 -16.721 1.00 87.56 220 LYS A O 1
ATOM 1755 N N . LEU A 1 221 ? 10.290 16.561 -16.894 1.00 84.31 221 LEU A N 1
ATOM 1756 C CA . LEU A 1 221 ? 9.647 15.585 -16.007 1.00 84.31 221 LEU A CA 1
ATOM 1757 C C . LEU A 1 221 ? 9.591 16.044 -14.548 1.00 84.31 221 LEU A C 1
ATOM 1759 O O . LEU A 1 221 ? 8.671 15.653 -13.833 1.00 84.31 221 LEU A O 1
ATOM 1763 N N . ARG A 1 222 ? 10.535 16.867 -14.076 1.00 88.56 222 ARG A N 1
ATOM 1764 C CA . ARG A 1 222 ? 10.514 17.387 -12.700 1.00 88.56 222 ARG A CA 1
ATOM 1765 C C . ARG A 1 222 ? 9.384 18.395 -12.500 1.00 88.56 222 ARG A C 1
ATOM 1767 O O . ARG A 1 222 ? 8.647 18.251 -11.527 1.00 88.56 222 ARG A O 1
ATOM 1774 N N . ASN A 1 223 ? 9.211 19.311 -13.451 1.00 88.62 223 ASN A N 1
ATOM 1775 C CA . ASN A 1 223 ? 8.260 20.424 -13.367 1.00 88.62 223 ASN A CA 1
ATOM 1776 C C . ASN A 1 223 ? 6.832 20.073 -13.824 1.00 88.62 223 ASN A C 1
ATOM 1778 O O . ASN A 1 223 ? 5.931 20.891 -13.685 1.00 88.62 223 ASN A O 1
ATOM 1782 N N . MET A 1 224 ? 6.610 18.872 -14.362 1.00 91.06 224 MET A N 1
ATOM 1783 C CA . MET A 1 224 ? 5.274 18.412 -14.749 1.00 91.06 224 MET A CA 1
ATOM 1784 C C . MET A 1 224 ? 4.363 18.162 -13.545 1.00 91.06 224 MET A C 1
ATOM 1786 O O . MET A 1 224 ? 4.824 17.744 -12.478 1.00 91.06 224 MET A O 1
ATOM 1790 N N . ASP A 1 225 ? 3.058 18.309 -13.758 1.00 94.69 225 ASP A N 1
ATOM 1791 C CA . ASP A 1 225 ? 2.050 17.937 -12.770 1.00 94.69 225 ASP A CA 1
ATOM 1792 C C . ASP A 1 225 ? 2.055 16.409 -12.520 1.00 94.69 225 ASP A C 1
ATOM 1794 O O . ASP A 1 225 ? 2.195 15.621 -13.466 1.00 94.69 225 ASP A O 1
ATOM 1798 N N . PRO A 1 226 ? 1.925 15.935 -11.264 1.00 91.00 226 PRO A N 1
ATOM 1799 C CA . PRO A 1 226 ? 1.872 14.510 -10.939 1.00 91.00 226 PRO A CA 1
ATOM 1800 C C . PRO A 1 226 ? 0.837 13.694 -11.725 1.00 91.00 226 PRO A C 1
ATOM 1802 O O . PRO A 1 226 ? 1.089 12.508 -11.954 1.00 91.00 226 PRO A O 1
ATOM 1805 N N . ALA A 1 227 ? -0.302 14.260 -12.144 1.00 89.06 227 ALA A N 1
ATOM 1806 C CA . ALA A 1 227 ? -1.270 13.513 -12.947 1.00 89.06 227 ALA A CA 1
ATOM 1807 C C . ALA A 1 227 ? -0.730 13.244 -14.361 1.00 89.06 227 ALA A C 1
ATOM 1809 O O . ALA A 1 227 ? -0.822 12.121 -14.855 1.00 89.06 227 ALA A O 1
ATOM 1810 N N . GLN A 1 228 ? -0.080 14.235 -14.975 1.00 90.31 228 GLN A N 1
ATOM 1811 C CA . GLN A 1 228 ? 0.541 14.099 -16.295 1.00 90.31 228 GLN A CA 1
ATOM 1812 C C . GLN A 1 228 ? 1.712 13.105 -16.285 1.00 90.31 228 GLN A C 1
ATOM 1814 O O . GLN A 1 228 ? 1.838 12.297 -17.207 1.00 90.31 228 GLN A O 1
ATOM 1819 N N . LYS A 1 229 ? 2.517 13.080 -15.209 1.00 91.00 229 LYS A N 1
ATOM 1820 C CA . LYS A 1 229 ? 3.595 12.080 -15.050 1.00 91.00 229 LYS A CA 1
ATOM 1821 C C . LYS A 1 229 ? 3.057 10.651 -15.087 1.00 91.00 229 LYS A C 1
ATOM 1823 O O . LYS A 1 229 ? 3.619 9.813 -15.784 1.00 91.00 229 LYS A O 1
ATOM 1828 N N . ARG A 1 230 ? 1.933 10.389 -14.409 1.00 90.44 230 ARG A N 1
ATOM 1829 C CA . ARG A 1 230 ? 1.289 9.064 -14.412 1.00 90.44 230 ARG A CA 1
ATOM 1830 C C . ARG A 1 230 ? 0.807 8.652 -15.800 1.00 90.44 230 ARG A C 1
ATOM 1832 O O . ARG A 1 230 ? 0.923 7.484 -16.152 1.00 90.44 230 ARG A O 1
ATOM 1839 N N . VAL A 1 231 ? 0.287 9.592 -16.591 1.00 94.44 231 VAL A N 1
ATOM 1840 C CA . VAL A 1 231 ? -0.152 9.313 -17.969 1.00 94.44 231 VAL A CA 1
ATOM 1841 C C . VAL A 1 231 ? 1.038 8.921 -18.845 1.00 94.44 231 VAL A C 1
ATOM 1843 O O . VAL A 1 231 ? 0.965 7.917 -19.552 1.00 94.44 231 VAL A O 1
ATOM 1846 N N . LEU A 1 232 ? 2.151 9.655 -18.764 1.00 92.12 232 LEU A N 1
ATOM 1847 C CA . LEU A 1 232 ? 3.363 9.332 -19.523 1.00 92.12 232 LEU A CA 1
ATOM 1848 C C . LEU A 1 232 ? 3.997 8.007 -19.082 1.00 92.12 232 LEU A C 1
ATOM 1850 O O . LEU A 1 232 ? 4.443 7.232 -19.926 1.00 92.12 232 LEU A O 1
ATOM 1854 N N . GLU A 1 233 ? 4.008 7.715 -17.780 1.00 92.38 233 GLU A N 1
ATOM 1855 C CA . GLU A 1 233 ? 4.466 6.423 -17.257 1.00 92.38 233 GLU A CA 1
ATOM 1856 C C . GLU A 1 233 ? 3.594 5.271 -17.771 1.00 92.38 233 GLU A C 1
ATOM 1858 O O . GLU A 1 233 ? 4.130 4.296 -18.295 1.00 92.38 233 GLU A O 1
ATOM 1863 N N . ALA A 1 234 ? 2.265 5.414 -17.738 1.00 93.69 234 ALA A N 1
ATOM 1864 C CA . ALA A 1 234 ? 1.343 4.410 -18.269 1.00 93.69 234 ALA A CA 1
ATOM 1865 C C . ALA A 1 234 ? 1.522 4.189 -19.783 1.00 93.69 234 ALA A C 1
ATOM 1867 O O . ALA A 1 234 ? 1.510 3.052 -20.262 1.00 93.69 234 ALA A O 1
ATOM 1868 N N . GLN A 1 235 ? 1.736 5.261 -20.555 1.00 94.06 235 GLN A N 1
ATOM 1869 C CA . GLN A 1 235 ? 2.029 5.163 -21.988 1.00 94.06 235 GLN A CA 1
ATOM 1870 C C . GLN A 1 235 ? 3.364 4.455 -22.249 1.00 94.06 235 GLN A C 1
ATOM 1872 O O . GLN A 1 235 ? 3.441 3.583 -23.118 1.00 94.06 235 GLN A O 1
ATOM 1877 N N . ARG A 1 236 ? 4.403 4.773 -21.467 1.00 95.06 236 ARG A N 1
ATOM 1878 C CA . ARG A 1 236 ? 5.710 4.112 -21.551 1.00 95.06 236 ARG A CA 1
ATOM 1879 C C . ARG A 1 236 ? 5.603 2.622 -21.233 1.00 95.06 236 ARG A C 1
ATOM 1881 O O . ARG A 1 236 ? 6.162 1.812 -21.969 1.00 95.06 236 ARG A O 1
ATOM 1888 N N . GLU A 1 237 ? 4.881 2.249 -20.179 1.00 94.44 237 GLU A N 1
ATOM 1889 C CA . GLU A 1 237 ? 4.650 0.844 -19.826 1.00 94.44 237 GLU A CA 1
ATOM 1890 C C . GLU A 1 237 ? 3.927 0.094 -20.947 1.00 94.44 237 GLU A C 1
ATOM 1892 O O . GLU A 1 237 ? 4.358 -0.996 -21.328 1.00 94.44 237 GLU A O 1
ATOM 1897 N N . LYS A 1 238 ? 2.897 0.705 -21.548 1.00 96.06 238 LYS A N 1
ATOM 1898 C CA . LYS A 1 238 ? 2.170 0.133 -22.689 1.00 96.06 238 LYS A CA 1
ATOM 1899 C C . LYS A 1 238 ? 3.081 -0.093 -23.901 1.00 96.06 238 LYS A C 1
ATOM 1901 O O . LYS A 1 238 ? 3.050 -1.173 -24.491 1.00 96.06 238 LYS A O 1
ATOM 1906 N N . ALA A 1 239 ? 3.923 0.882 -24.246 1.00 95.62 239 ALA A N 1
ATOM 1907 C CA . ALA A 1 239 ? 4.873 0.768 -25.355 1.00 95.62 239 ALA A CA 1
ATOM 1908 C C . ALA A 1 239 ? 5.932 -0.319 -25.102 1.00 95.62 239 ALA A C 1
ATOM 1910 O O . ALA A 1 239 ? 6.217 -1.138 -25.976 1.00 95.62 239 ALA A O 1
ATOM 1911 N N . VAL A 1 240 ? 6.477 -0.381 -23.883 1.00 92.56 240 VAL A N 1
ATOM 1912 C CA . VAL A 1 240 ? 7.451 -1.412 -23.494 1.00 92.56 240 VAL A CA 1
ATOM 1913 C C . VAL A 1 240 ? 6.816 -2.803 -23.507 1.00 92.56 240 VAL A C 1
ATOM 1915 O O . VAL A 1 240 ? 7.444 -3.747 -23.984 1.00 92.56 240 VAL A O 1
ATOM 1918 N N . ALA A 1 241 ? 5.585 -2.949 -23.013 1.00 92.25 241 ALA A N 1
ATOM 1919 C CA . ALA A 1 241 ? 4.854 -4.212 -23.050 1.00 92.25 241 ALA A CA 1
ATOM 1920 C C . ALA A 1 241 ? 4.616 -4.678 -24.493 1.00 92.25 241 ALA A C 1
ATOM 1922 O O . ALA A 1 241 ? 4.900 -5.832 -24.815 1.00 92.25 241 ALA A O 1
ATOM 1923 N N . PHE A 1 242 ? 4.186 -3.770 -25.374 1.00 95.94 242 PHE A N 1
ATOM 1924 C CA . PHE A 1 242 ? 4.009 -4.055 -26.797 1.00 95.94 242 PHE A CA 1
ATOM 1925 C C . PHE A 1 242 ? 5.317 -4.516 -27.455 1.00 95.94 242 PHE A C 1
ATOM 1927 O O . PHE A 1 242 ? 5.352 -5.568 -28.092 1.00 95.94 242 PHE A O 1
ATOM 1934 N N . TYR A 1 243 ? 6.415 -3.789 -27.229 1.00 95.88 243 TYR A N 1
ATOM 1935 C CA . TYR A 1 243 ? 7.729 -4.161 -27.755 1.00 95.88 243 TYR A CA 1
ATOM 1936 C C . TYR A 1 243 ? 8.195 -5.529 -27.239 1.00 95.88 243 TYR A C 1
ATOM 1938 O O . TYR A 1 243 ? 8.692 -6.350 -28.008 1.00 95.88 243 TYR A O 1
ATOM 1946 N N . ARG A 1 244 ? 8.001 -5.819 -25.946 1.00 92.50 244 ARG A N 1
ATOM 1947 C CA . ARG A 1 244 ? 8.337 -7.127 -25.360 1.00 92.50 244 ARG A CA 1
ATOM 1948 C C . ARG A 1 244 ? 7.516 -8.254 -25.976 1.00 92.50 244 ARG A C 1
ATOM 1950 O O . ARG A 1 244 ? 8.091 -9.284 -26.312 1.00 92.50 244 ARG A O 1
ATOM 1957 N N . ALA A 1 245 ? 6.214 -8.053 -26.168 1.00 93.19 245 ALA A N 1
ATOM 1958 C CA . ALA A 1 245 ? 5.352 -9.030 -26.824 1.00 93.19 245 ALA A CA 1
ATOM 1959 C C . ALA A 1 245 ? 5.794 -9.281 -28.274 1.00 93.19 245 ALA A C 1
ATOM 1961 O O . ALA A 1 245 ? 5.920 -10.428 -28.696 1.00 93.19 245 ALA A O 1
ATOM 1962 N N . GLN A 1 246 ? 6.106 -8.222 -29.025 1.00 93.44 246 GLN A N 1
ATOM 1963 C CA . GLN A 1 246 ? 6.604 -8.342 -30.395 1.00 93.44 246 GLN A CA 1
ATOM 1964 C C . GLN A 1 246 ? 7.965 -9.051 -30.448 1.00 93.44 246 GLN A C 1
ATOM 1966 O O . GLN A 1 246 ? 8.183 -9.910 -31.300 1.00 93.44 246 GLN A O 1
ATOM 1971 N N . LYS A 1 247 ? 8.870 -8.745 -29.513 1.00 93.44 247 LYS A N 1
ATOM 1972 C CA . LYS A 1 247 ? 10.173 -9.408 -29.404 1.00 93.44 247 LYS A CA 1
ATOM 1973 C C . LYS A 1 247 ? 10.031 -10.889 -29.039 1.00 93.44 247 LYS A C 1
ATOM 1975 O O . LYS A 1 247 ? 10.724 -11.709 -29.627 1.00 93.44 247 LYS A O 1
ATOM 1980 N N . ALA A 1 248 ? 9.113 -11.245 -28.140 1.00 88.31 248 ALA A N 1
ATOM 1981 C CA . ALA A 1 248 ? 8.811 -12.639 -27.811 1.00 88.31 248 ALA A CA 1
ATOM 1982 C C . ALA A 1 248 ? 8.253 -13.407 -29.023 1.00 88.31 248 ALA A C 1
ATOM 1984 O O . ALA A 1 248 ? 8.696 -14.519 -29.303 1.00 88.31 248 ALA A O 1
ATOM 1985 N N . LYS A 1 249 ? 7.358 -12.788 -29.806 1.00 89.88 249 LYS A N 1
ATOM 1986 C CA . LYS A 1 249 ? 6.877 -13.349 -31.083 1.00 89.88 249 LYS A CA 1
ATOM 1987 C C . LYS A 1 249 ? 8.013 -13.560 -32.090 1.00 89.88 249 LYS A C 1
ATOM 1989 O O . LYS A 1 249 ? 8.067 -14.587 -32.750 1.00 89.88 249 LYS A O 1
ATOM 1994 N N . ARG A 1 250 ? 8.955 -12.616 -32.186 1.00 89.94 250 ARG A N 1
ATOM 1995 C CA . ARG A 1 250 ? 10.139 -12.761 -33.053 1.00 89.94 250 ARG A CA 1
ATOM 1996 C C . ARG A 1 250 ? 11.074 -13.880 -32.591 1.00 89.94 250 ARG A C 1
ATOM 1998 O O . ARG A 1 250 ? 11.592 -14.603 -33.428 1.00 89.94 250 ARG A O 1
ATOM 2005 N N . LEU A 1 251 ? 11.281 -14.029 -31.282 1.00 83.06 251 LEU A N 1
ATOM 2006 C CA . LEU A 1 251 ? 12.130 -15.087 -30.721 1.00 83.06 251 LEU A CA 1
ATOM 2007 C C . LEU A 1 251 ? 11.525 -16.479 -30.928 1.00 83.06 251 LEU A C 1
ATOM 2009 O O . LEU A 1 251 ? 12.218 -17.370 -31.409 1.00 83.06 251 LEU A O 1
ATOM 2013 N N . THR A 1 252 ? 10.226 -16.631 -30.659 1.00 84.75 252 THR A N 1
ATOM 2014 C CA . THR A 1 252 ? 9.489 -17.881 -30.915 1.00 84.75 252 THR A CA 1
ATOM 2015 C C . THR A 1 252 ? 9.486 -18.253 -32.398 1.00 84.75 252 THR A C 1
ATOM 2017 O O . THR A 1 252 ? 9.775 -19.397 -32.727 1.00 84.75 252 THR A O 1
ATOM 2020 N N . ALA A 1 253 ? 9.269 -17.289 -33.301 1.00 85.69 253 ALA A N 1
ATOM 2021 C CA . ALA A 1 253 ? 9.379 -17.513 -34.746 1.00 85.69 253 ALA A CA 1
ATOM 2022 C C . ALA A 1 253 ? 10.801 -17.906 -35.194 1.00 85.69 253 ALA A C 1
ATOM 2024 O O . ALA A 1 253 ? 10.961 -18.638 -36.163 1.00 85.69 253 ALA A O 1
ATOM 2025 N N . ALA A 1 254 ? 11.832 -17.447 -34.481 1.00 87.38 254 ALA A N 1
ATOM 2026 C CA . ALA A 1 254 ? 13.226 -17.816 -34.718 1.00 87.38 254 ALA A CA 1
ATOM 2027 C C . ALA A 1 254 ? 13.640 -19.136 -34.029 1.00 87.38 254 ALA A C 1
ATOM 2029 O O . ALA A 1 254 ? 14.831 -19.442 -33.990 1.00 87.38 254 ALA A O 1
ATOM 2030 N N . GLY A 1 255 ? 12.697 -19.886 -33.442 1.00 82.06 255 GLY A N 1
ATOM 2031 C CA . GLY A 1 255 ? 12.963 -21.160 -32.762 1.00 82.06 255 GLY A CA 1
ATOM 2032 C C . GLY A 1 255 ? 13.746 -21.037 -31.449 1.00 82.06 255 GLY A C 1
ATOM 2033 O O . GLY A 1 255 ? 14.165 -22.046 -30.893 1.00 82.06 255 GLY A O 1
ATOM 2034 N N . LYS A 1 256 ? 13.950 -19.817 -30.934 1.00 74.31 256 LYS A N 1
ATOM 2035 C CA . LYS A 1 256 ? 14.624 -19.569 -29.653 1.00 74.31 256 LYS A CA 1
ATOM 2036 C C . LYS A 1 256 ? 13.572 -19.337 -28.575 1.00 74.31 256 LYS A C 1
ATOM 2038 O O . LYS A 1 256 ? 12.804 -18.374 -28.644 1.00 74.31 256 LYS A O 1
ATOM 2043 N N . THR A 1 257 ? 13.526 -20.201 -27.565 1.00 67.56 257 THR A N 1
ATOM 2044 C CA . THR A 1 257 ? 12.633 -19.993 -26.424 1.00 67.56 257 THR A CA 1
ATOM 2045 C C . THR A 1 257 ? 13.078 -18.744 -25.648 1.00 67.56 257 THR A C 1
ATOM 2047 O O . THR A 1 257 ? 14.270 -18.528 -25.430 1.00 67.56 257 THR A O 1
ATOM 2050 N N . PRO A 1 258 ? 12.146 -17.864 -25.236 1.00 58.34 258 PRO A N 1
ATOM 2051 C CA . PRO A 1 258 ? 12.482 -16.656 -24.476 1.00 58.34 258 PRO A CA 1
ATOM 2052 C C . PRO A 1 258 ? 12.952 -16.951 -23.040 1.00 58.34 258 PRO A C 1
ATOM 2054 O O . PRO A 1 258 ? 13.422 -16.042 -22.358 1.00 58.34 258 PRO A O 1
ATOM 2057 N N . PHE A 1 259 ? 12.837 -18.206 -22.606 1.00 57.41 259 PHE A N 1
ATOM 2058 C CA . PHE A 1 259 ? 13.395 -18.754 -21.381 1.00 57.41 259 PHE A CA 1
ATOM 2059 C C . PHE A 1 259 ? 14.138 -20.030 -21.784 1.00 57.41 259 PHE A C 1
ATOM 2061 O O . PHE A 1 259 ? 13.510 -20.985 -22.244 1.00 57.41 259 PHE A O 1
ATOM 2068 N N . GLY A 1 260 ? 15.470 -19.991 -21.729 1.00 49.06 260 GLY A N 1
ATOM 2069 C CA . GLY A 1 260 ? 16.281 -21.199 -21.823 1.00 49.06 260 GLY A CA 1
ATOM 2070 C C . GLY A 1 260 ? 15.976 -22.059 -20.603 1.00 49.06 260 GLY A C 1
ATOM 2071 O O . GLY A 1 260 ? 16.035 -21.550 -19.483 1.00 49.06 260 GLY A O 1
ATOM 2072 N N . VAL A 1 261 ? 15.551 -23.294 -20.852 1.00 37.84 261 VAL A N 1
ATOM 2073 C CA . VAL A 1 261 ? 15.628 -24.383 -19.874 1.00 37.84 261 VAL A CA 1
ATOM 2074 C C . VAL A 1 261 ? 17.044 -24.927 -19.942 1.00 37.84 261 VAL A C 1
ATOM 2076 O O . VAL A 1 261 ? 17.544 -25.025 -21.088 1.00 37.84 261 VAL A O 1
#

InterPro domains:
  IPR026680 Coiled-coil domain-containing protein 137 [PF28348] (86-250)
  IPR026680 Coiled-coil domain-containing protein 137 [PTHR21838] (30-255)

Sequence (261 aa):
MSHHLTMTPQLPSNISQYLPARKRSGLINVDPNAAQKTKAQDLAPVSVSRDAPRGFRDLMQLQTLAEKKQQQAKPKPKPSKQETKLEIRPGERMKDFHRRVDEEMKDRMLHSLQRSKTTSIRKKKNREQRKLKQKAKMMGDLEELEAKDFDQLQDKVKFGEVAQAPPTLTKIPRKIGGGQNKAALAALLAKGEKEKTEDGGNESSEDENMKEFKALNRRKLRNMDPAQKRVLEAQREKAVAFYRAQKAKRLTAAGKTPFGV

Organism: NCBI:txid1938954

Radius of gyration: 34.7 Å; chains: 1; bounding box: 79×52×100 Å

Foldseek 3Di:
DDDDDDDDDDDDDDDDDDDDDDDPPDPPPPDPVVVPPPPVPPPPPDPDDPPDDPVVSVVVVVVVVVVVVVVVVPDPPDPPPPPPPLDADVPDDPVVSVVVVCVVVVVVVVVVVVVPPDPVVVVVVVVVVVVVVVVVVVVVVVVVVVVPPCVPVDDPDPPPVPDDDDDDCPDDDDDPDDDDCPVVVVVVVVVVPPPPDDDDDDPDPVVVVVVVVVVVVVVVLVPDDPVVNVVVVVVVVVVVVVVVVVVCVVCVVVVHHPDDD